Protein 2P2W (pdb70)

Secondary structure (DSSP, 8-state):
---TT-TT------SSEEEETTTTEEEETTEEHHHHHHH--HHHHHHHHHHSSPPPHHHHHHHHHHHHHT-PPPHHHHHHHTTS-S---HHHHHHHHHS---HHHHHHHHHHHHHHHHHHHHHHHHTTPPP----TTS-HHHHHHHHHHS---TTHHHHHHHHHHHS--SS-HHHHHHHHHHTTT--HHHHHHHHHHHHHSTTTTTHHHHHHHHHHHH-SGGGHHHHHHHHHHHT---TTB--SS-SS--HHHHHHHHHHHHH-TT-HHHHHHHHHHHHHHHTTGGG--B-HHHHHHHHHHHTT--GGGHHHHHHHHHHHHHHHHHHHHHTT-----------S--S-----GGGS--

Radius of gyration: 21.87 Å; Cα contacts (8 Å, |Δi|>4): 499; chains: 1; bounding box: 75×53×54 Å

Nearest PDB structures (foldseek):
  2p2w-assembly1_A-2  TM=1.003E+00  e=2.083E-51  Thermotoga maritima
  1aj8-assembly1_B  TM=9.718E-01  e=2.543E-30  Pyrococcus furiosus
  1ixe-assembly1_B  TM=9.612E-01  e=5.393E-30  Thermus thermophilus
  1ixe-assembly1_A  TM=9.528E-01  e=2.321E-29  Thermus thermophilus
  8bp7-assembly1_F  TM=9.157E-01  e=4.650E-25  Synechococcus elongatus PCC 7942 = FACHB-805

Structure (mmCIF, N/CA/C/O backbone):
data_2P2W
#
_entry.id   2P2W
#
_cell.length_a   87.337
_cell.length_b   139.093
_cell.length_c   76.749
_cell.angle_alpha   90.00
_cell.angle_beta   90.00
_cell.angle_gamma   90.00
#
_symmetry.space_group_name_H-M   'C 2 2 21'
#
loop_
_entity.id
_entity.type
_entity.pdbx_description
1 polymer 'Citrate synthase'
2 non-polymer 'CITRATE ANION'
3 water water
#
loop_
_atom_site.group_PDB
_atom_site.id
_atom_site.type_symbol
_atom_site.label_atom_id
_atom_site.label_alt_id
_atom_site.label_comp_id
_atom_site.label_asym_id
_atom_site.label_entity_id
_atom_site.label_seq_id
_atom_site.pdbx_PDB_ins_code
_atom_site.Cartn_x
_atom_site.Cartn_y
_atom_site.Cartn_z
_atom_site.occupancy
_atom_site.B_iso_or_equiv
_atom_site.auth_seq_id
_atom_site.auth_comp_id
_atom_site.auth_asym_id
_atom_site.auth_atom_id
_atom_site.pdbx_PDB_model_num
ATOM 1 N N . MET A 1 1 ? -7.773 72.584 15.189 1.00 42.47 1 MET A N 1
ATOM 2 C CA . MET A 1 1 ? -6.671 72.213 14.257 1.00 42.44 1 MET A CA 1
ATOM 3 C C . MET A 1 1 ? -6.357 70.724 14.354 1.00 39.99 1 MET A C 1
ATOM 4 O O . MET A 1 1 ? -6.296 70.161 15.446 1.00 39.94 1 MET A O 1
ATOM 9 N N . ILE A 1 2 ? -6.164 70.094 13.203 1.00 37.46 2 ILE A N 1
ATOM 10 C CA . ILE A 1 2 ? -5.859 68.675 13.153 1.00 34.19 2 ILE A CA 1
ATOM 11 C C . ILE A 1 2 ? -4.365 68.483 12.912 1.00 32.16 2 ILE A C 1
ATOM 12 O O . ILE A 1 2 ? -3.766 69.180 12.098 1.00 30.46 2 ILE A O 1
ATOM 17 N N . GLN A 1 3 ? -3.766 67.548 13.643 1.00 29.03 3 GLN A N 1
ATOM 18 C CA . GLN A 1 3 ? -2.341 67.263 13.518 1.00 27.31 3 GLN A CA 1
ATOM 19 C C . GLN A 1 3 ? -2.129 65.823 13.064 1.00 25.79 3 GLN A C 1
ATOM 20 O O . GLN A 1 3 ? -1.469 65.030 13.735 1.00 24.40 3 GLN A O 1
ATOM 26 N N . LYS A 1 4 ? -2.697 65.502 11.908 1.00 25.66 4 LYS A N 1
ATOM 27 C CA . LYS A 1 4 ? -2.613 64.165 11.336 1.00 24.81 4 LYS A CA 1
ATOM 28 C C . LYS A 1 4 ? -1.161 63.748 11.112 1.00 23.63 4 LYS A C 1
ATOM 29 O O . LYS A 1 4 ? -0.394 64.466 10.474 1.00 21.45 4 LYS A O 1
ATOM 35 N N . GLY A 1 5 ? -0.789 62.585 11.641 1.00 21.25 5 GLY A N 1
ATOM 36 C CA . GLY A 1 5 ? 0.577 62.113 11.486 1.00 19.99 5 GLY A CA 1
ATOM 37 C C . GLY A 1 5 ? 1.467 62.503 12.655 1.00 19.19 5 GLY A C 1
ATOM 38 O O . GLY A 1 5 ? 2.540 61.927 12.848 1.00 18.19 5 GLY A O 1
ATOM 39 N N . LEU A 1 6 ? 1.024 63.496 13.425 1.00 18.47 6 LEU A N 1
ATOM 40 C CA . LEU A 1 6 ? 1.752 63.984 14.596 1.00 19.92 6 LEU A CA 1
ATOM 41 C C . LEU A 1 6 ? 3.181 64.451 14.330 1.00 21.32 6 LEU A C 1
ATOM 42 O O . LEU A 1 6 ? 4.030 64.393 15.219 1.00 19.76 6 LEU A O 1
ATOM 47 N N . GLU A 1 7 ? 3.454 64.928 13.122 1.00 23.16 7 GLU A N 1
ATOM 48 C CA . GLU A 1 7 ? 4.807 65.377 12.812 1.00 25.01 7 GLU A CA 1
ATOM 49 C C . GLU A 1 7 ? 5.254 66.517 13.723 1.00 24.65 7 GLU A C 1
ATOM 50 O O . GLU A 1 7 ? 4.538 67.501 13.901 1.00 24.17 7 GLU A O 1
ATOM 56 N N . GLY A 1 8 ? 6.441 66.376 14.301 1.00 23.76 8 GLY A N 1
ATOM 57 C CA . GLY A 1 8 ? 6.969 67.410 15.171 1.00 25.36 8 GLY A CA 1
ATOM 58 C C . GLY A 1 8 ? 6.382 67.457 16.569 1.00 24.39 8 GLY A C 1
ATOM 59 O O . GLY A 1 8 ? 6.818 68.254 17.397 1.00 24.41 8 GLY A O 1
ATOM 60 N N . VAL A 1 9 ? 5.393 66.616 16.843 1.00 24.41 9 VAL A N 1
ATOM 61 C CA . VAL A 1 9 ? 4.785 66.601 18.167 1.00 24.02 9 VAL A CA 1
ATOM 62 C C . VAL A 1 9 ? 5.648 65.801 19.140 1.00 24.99 9 VAL A C 1
ATOM 63 O O . VAL A 1 9 ? 5.938 64.625 18.911 1.00 24.28 9 VAL A O 1
ATOM 67 N N . LYS A 1 10 ? 6.066 66.455 20.219 1.00 24.26 10 LYS A N 1
ATOM 68 C CA . LYS A 1 10 ? 6.888 65.816 21.235 1.00 25.01 10 LYS A CA 1
ATOM 69 C C . LYS A 1 10 ? 5.947 65.173 22.248 1.00 24.72 10 LYS A C 1
ATOM 70 O O . LYS A 1 10 ? 5.246 65.868 22.986 1.00 25.07 10 LYS A O 1
ATOM 76 N N . ILE A 1 11 ? 5.935 63.845 22.284 1.00 22.71 11 ILE A N 1
ATOM 77 C CA . ILE A 1 11 ? 5.051 63.130 23.194 1.00 22.39 11 ILE A CA 1
ATOM 78 C C . ILE A 1 11 ? 5.693 62.751 24.525 1.00 22.87 11 ILE A C 1
ATOM 79 O O . ILE A 1 11 ? 5.028 62.202 25.405 1.00 21.91 11 ILE A O 1
ATOM 84 N N . CYS A 1 12 ? 6.980 63.049 24.680 1.00 23.10 12 CYS A N 1
ATOM 85 C CA . CYS A 1 12 ? 7.674 62.731 25.924 1.00 23.67 12 CYS A CA 1
ATOM 86 C C . CYS A 1 12 ? 9.093 63.278 25.936 1.00 24.46 12 CYS A C 1
ATOM 87 O O . CYS A 1 12 ? 9.575 63.806 24.933 1.00 22.74 12 CYS A O 1
ATOM 90 N N . GLU A 1 13 ? 9.742 63.158 27.091 1.00 25.32 13 GLU A N 1
ATOM 91 C CA . GLU A 1 13 ? 11.133 63.562 27.247 1.00 27.17 13 GLU A CA 1
ATOM 92 C C . GLU A 1 13 ? 11.878 62.237 27.284 1.00 26.06 13 GLU A C 1
ATOM 93 O O . GLU A 1 13 ? 11.398 61.275 27.886 1.00 26.21 13 GLU A O 1
ATOM 99 N N . SER A 1 14 ? 13.043 62.180 26.653 1.00 24.23 14 SER A N 1
ATOM 100 C CA . SER A 1 14 ? 13.821 60.953 26.653 1.00 23.26 14 SER A CA 1
ATOM 101 C C . SER A 1 14 ? 15.321 61.243 26.658 1.00 22.65 14 SER A C 1
ATOM 102 O O . SER A 1 14 ? 15.804 62.197 26.057 1.00 23.96 14 SER A O 1
ATOM 105 N N . SER A 1 15 ? 16.054 60.400 27.412 1.00 22.73 15 SER A N 1
ATOM 106 C CA . SER A 1 15 ? 17.502 60.507 27.412 1.00 23.60 15 SER A CA 1
ATOM 107 C C . SER A 1 15 ? 18.157 59.319 26.691 1.00 22.93 15 SER A C 1
ATOM 108 O O . SER A 1 15 ? 19.366 59.117 26.740 1.00 23.56 15 SER A O 1
ATOM 111 N N . ILE A 1 16 ? 17.315 58.494 26.028 1.00 22.19 16 ILE A N 1
ATOM 112 C CA . ILE A 1 16 ? 17.819 57.276 25.384 1.00 21.89 16 ILE A CA 1
ATOM 113 C C . ILE A 1 16 ? 18.536 57.559 24.060 1.00 22.00 16 ILE A C 1
ATOM 114 O O . ILE A 1 16 ? 19.625 57.068 23.793 1.00 22.63 16 ILE A O 1
ATOM 119 N N . CYS A 1 17 ? 17.921 58.359 23.201 1.00 22.17 17 CYS A N 1
ATOM 120 C CA . CYS A 1 17 ? 18.486 58.594 21.882 1.00 21.77 17 CYS A CA 1
ATOM 121 C C . CYS A 1 17 ? 18.214 59.969 21.302 1.00 22.55 17 CYS A C 1
ATOM 122 O O . CYS A 1 17 ? 17.108 60.494 21.407 1.00 21.06 17 CYS A O 1
ATOM 125 N N . TYR A 1 18 ? 19.242 60.548 20.692 1.00 22.08 18 TYR A N 1
ATOM 126 C CA . TYR A 1 18 ? 19.103 61.846 20.055 1.00 23.64 18 TYR A CA 1
ATOM 127 C C . TYR A 1 18 ? 19.167 61.634 18.552 1.00 23.15 18 TYR A C 1
ATOM 128 O O . TYR A 1 18 ? 20.156 61.120 18.025 1.00 23.34 18 TYR A O 1
ATOM 137 N N . LEU A 1 19 ? 18.092 62.018 17.874 1.00 21.41 19 LEU A N 1
ATOM 138 C CA . LEU A 1 19 ? 17.991 61.887 16.431 1.00 22.29 19 LEU A CA 1
ATOM 139 C C . LEU A 1 19 ? 18.111 63.273 15.804 1.00 21.89 19 LEU A C 1
ATOM 140 O O . LEU A 1 19 ? 17.214 64.100 15.947 1.00 21.59 19 LEU A O 1
ATOM 145 N N . ASP A 1 20 ? 19.226 63.522 15.123 1.00 20.53 20 ASP A N 1
ATOM 146 C CA . ASP A 1 20 ? 19.457 64.809 14.477 1.00 21.90 20 ASP A CA 1
ATOM 147 C C . ASP A 1 20 ? 19.088 64.675 13.003 1.00 21.06 20 ASP A C 1
ATOM 148 O O . ASP A 1 20 ? 19.930 64.336 12.176 1.00 21.89 20 ASP A O 1
ATOM 153 N N . GLY A 1 21 ? 17.825 64.935 12.684 1.00 20.52 21 GLY A N 1
ATOM 154 C CA . GLY A 1 21 ? 17.365 64.819 11.309 1.00 21.17 21 GLY A CA 1
ATOM 155 C C . GLY A 1 21 ? 17.954 65.838 10.351 1.00 22.74 21 GLY A C 1
ATOM 156 O O . GLY A 1 21 ? 18.094 65.570 9.160 1.00 22.13 21 GLY A O 1
ATOM 157 N N . ILE A 1 22 ? 18.306 67.010 10.865 1.00 24.82 22 ILE A N 1
ATOM 158 C CA . ILE A 1 22 ? 18.872 68.060 10.022 1.00 26.65 22 ILE A CA 1
ATOM 159 C C . ILE A 1 22 ? 20.276 67.720 9.518 1.00 25.78 22 ILE A C 1
ATOM 160 O O . ILE A 1 22 ? 20.572 67.899 8.340 1.00 25.16 22 ILE A O 1
ATOM 165 N N . ASN A 1 23 ? 21.131 67.218 10.406 1.00 25.76 23 ASN A N 1
ATOM 166 C CA . ASN A 1 23 ? 22.501 66.872 10.036 1.00 25.81 23 ASN A CA 1
ATOM 167 C C . ASN A 1 23 ? 22.730 65.383 9.770 1.00 24.87 23 ASN A C 1
ATOM 168 O O . ASN A 1 23 ? 23.856 64.958 9.521 1.00 25.86 23 ASN A O 1
ATOM 173 N N . GLY A 1 24 ? 21.663 64.596 9.822 1.00 24.13 24 GLY A N 1
ATOM 174 C CA . GLY A 1 24 ? 21.786 63.171 9.567 1.00 22.14 24 GLY A CA 1
ATOM 175 C C . GLY A 1 24 ? 22.681 62.437 10.546 1.00 21.87 24 GLY A C 1
ATOM 176 O O . GLY A 1 24 ? 23.555 61.669 10.144 1.00 21.63 24 GLY A O 1
ATOM 177 N N . ARG A 1 25 ? 22.466 62.669 11.835 1.00 21.07 25 ARG A N 1
ATOM 178 C CA . ARG A 1 25 ? 23.256 62.009 12.865 1.00 21.59 25 ARG A CA 1
ATOM 179 C C . ARG A 1 25 ? 22.338 61.297 13.851 1.00 20.99 25 ARG A C 1
ATOM 180 O O . ARG A 1 25 ? 21.223 61.747 14.114 1.00 21.57 25 ARG A O 1
ATOM 188 N N . LEU A 1 26 ? 22.809 60.175 14.381 1.00 20.64 26 LEU A N 1
ATOM 189 C CA . LE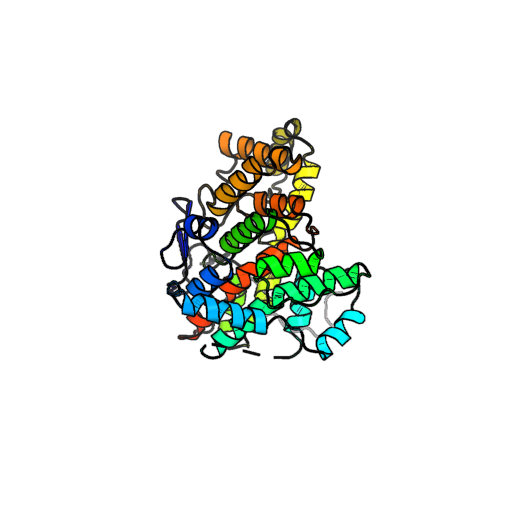U A 1 26 ? 22.044 59.389 15.347 1.00 18.46 26 LEU A CA 1
ATOM 190 C C . LEU A 1 26 ? 22.968 59.039 16.501 1.00 18.28 26 LEU A C 1
ATOM 191 O O . LEU A 1 26 ? 24.106 58.622 16.286 1.00 18.91 26 LEU A O 1
ATOM 196 N N . TYR A 1 27 ? 22.473 59.204 17.724 1.00 18.52 27 TYR A N 1
ATOM 197 C CA . TYR A 1 27 ? 23.270 58.922 18.912 1.00 19.81 27 TYR A CA 1
ATOM 198 C C . TYR A 1 27 ? 22.495 58.079 19.920 1.00 20.39 27 TYR A C 1
ATOM 199 O O . TYR A 1 27 ? 21.295 58.266 20.094 1.00 20.48 27 TYR A O 1
ATOM 208 N N . TYR A 1 28 ? 23.188 57.150 20.571 1.00 18.97 28 TYR A N 1
ATOM 209 C CA . TYR A 1 28 ? 22.586 56.327 21.616 1.00 19.95 28 TYR A CA 1
ATOM 210 C C . TYR A 1 28 ? 23.177 56.892 22.905 1.00 20.16 28 TYR A C 1
ATOM 211 O O . TYR A 1 28 ? 24.385 56.787 23.135 1.00 20.25 28 TYR A O 1
ATOM 220 N N . ARG A 1 29 ? 22.331 57.496 23.732 1.00 21.30 29 ARG A N 1
ATOM 221 C CA . ARG A 1 29 ? 22.781 58.097 24.983 1.00 22.18 29 ARG A CA 1
ATOM 222 C C . ARG A 1 29 ? 24.084 58.889 24.818 1.00 23.10 29 ARG A C 1
ATOM 223 O O . ARG A 1 29 ? 25.010 58.767 25.626 1.00 24.37 29 ARG A O 1
ATOM 231 N N . GLY A 1 30 ? 24.154 59.690 23.756 1.00 22.64 30 GLY A N 1
ATOM 232 C CA . GLY A 1 30 ? 25.326 60.524 23.523 1.00 23.00 30 GLY A CA 1
ATOM 233 C C . GLY A 1 30 ? 26.431 60.005 22.613 1.00 24.10 30 GLY A C 1
ATOM 234 O O . GLY A 1 30 ? 27.272 60.785 22.151 1.00 25.41 30 GLY A O 1
ATOM 235 N N . ILE A 1 31 ? 26.446 58.705 22.350 1.00 21.74 31 ILE A N 1
ATOM 236 C CA . ILE A 1 31 ? 27.477 58.123 21.498 1.00 21.90 31 ILE A CA 1
ATOM 237 C C . ILE A 1 31 ? 26.967 57.906 20.075 1.00 22.39 31 ILE A C 1
ATOM 238 O O . ILE A 1 31 ? 25.875 57.366 19.870 1.00 22.68 31 ILE A O 1
ATOM 243 N N . PRO A 1 32 ? 27.755 58.324 19.069 1.00 22.36 32 PRO A N 1
ATOM 244 C CA . PRO A 1 32 ? 27.363 58.162 17.665 1.00 22.66 32 PRO A CA 1
ATOM 245 C C . PRO A 1 32 ? 27.099 56.686 17.371 1.00 22.04 32 PRO A C 1
ATOM 246 O O . PRO A 1 32 ? 27.892 55.824 17.747 1.00 21.68 32 PRO A O 1
ATOM 250 N N . VAL A 1 33 ? 25.989 56.398 16.698 1.00 21.18 33 VAL A N 1
ATOM 251 C CA . VAL A 1 33 ? 25.632 55.018 16.385 1.00 21.54 33 VAL A CA 1
ATOM 252 C C . VAL A 1 33 ? 26.695 54.267 15.573 1.00 22.83 33 VAL A C 1
ATOM 253 O O . VAL A 1 33 ? 26.892 53.066 15.776 1.00 20.76 33 VAL A O 1
ATOM 257 N N . GLU A 1 34 ? 27.381 54.956 14.661 1.00 23.03 34 GLU A N 1
ATOM 258 C CA . GLU A 1 34 ? 28.405 54.283 13.860 1.00 25.16 34 GLU A CA 1
ATOM 259 C C . GLU A 1 34 ? 29.608 53.869 14.700 1.00 24.89 34 GLU A C 1
ATOM 260 O O . GLU A 1 34 ? 30.289 52.901 14.377 1.00 24.42 34 GLU A O 1
ATOM 266 N N . GLU A 1 35 ? 29.878 54.599 15.775 1.00 25.09 35 GLU A N 1
ATOM 267 C CA . GLU A 1 35 ? 30.991 54.231 16.638 1.00 25.93 35 GLU A CA 1
ATOM 268 C C . GLU A 1 35 ? 30.675 52.886 17.287 1.00 24.52 35 GLU A C 1
ATOM 269 O O . GLU A 1 35 ? 31.517 51.986 17.336 1.00 23.55 35 GLU A O 1
ATOM 275 N N . LEU A 1 36 ? 29.451 52.755 17.785 1.00 21.55 36 LEU A N 1
ATOM 276 C CA . LEU A 1 36 ? 29.032 51.513 18.423 1.00 20.78 36 LEU A CA 1
ATOM 277 C C . LEU A 1 36 ? 28.954 50.377 17.404 1.00 19.67 36 LEU A C 1
ATOM 278 O O . LEU A 1 36 ? 29.434 49.272 17.657 1.00 20.23 36 LEU A O 1
ATOM 283 N N . ALA A 1 37 ? 28.367 50.650 16.243 1.00 19.21 37 ALA A N 1
ATOM 284 C CA . ALA A 1 37 ? 28.235 49.626 15.209 1.00 20.38 37 ALA A CA 1
ATOM 285 C C . ALA A 1 37 ? 29.596 49.059 14.801 1.00 21.93 37 ALA A C 1
ATOM 286 O O . ALA A 1 37 ? 29.719 47.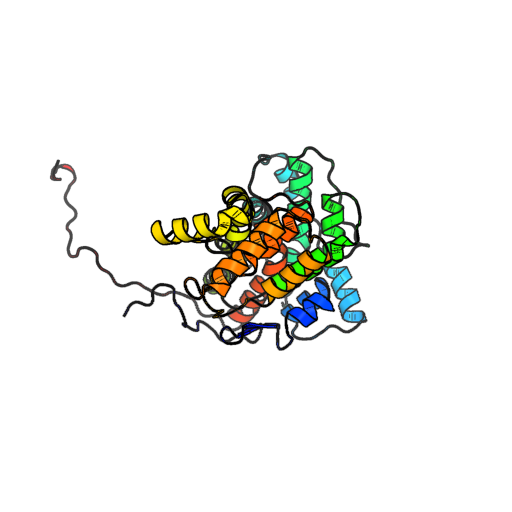882 14.459 1.00 20.86 37 ALA A O 1
ATOM 288 N N . GLU A 1 38 ? 30.614 49.909 14.846 1.00 23.31 38 GLU A N 1
ATOM 289 C CA . GLU A 1 38 ? 31.965 49.515 14.471 1.00 25.33 38 GLU A CA 1
ATOM 290 C C . GLU A 1 38 ? 32.764 48.869 15.602 1.00 24.53 38 GLU A C 1
ATOM 291 O O . GLU A 1 38 ? 33.420 47.845 15.403 1.00 25.13 38 GLU A O 1
ATOM 297 N N . LYS A 1 39 ? 32.693 49.461 16.788 1.00 23.12 39 LYS A N 1
ATOM 298 C CA . LYS A 1 39 ? 33.470 48.989 17.930 1.00 23.10 39 LYS A CA 1
ATOM 299 C C . LYS A 1 39 ? 32.779 48.153 19.004 1.00 22.61 39 LYS A C 1
ATOM 300 O O . LYS A 1 39 ? 33.454 47.528 19.825 1.00 21.64 39 LYS A O 1
ATOM 306 N N . SER A 1 40 ? 31.451 48.129 19.011 1.00 20.65 40 SER A N 1
ATOM 307 C CA . SER A 1 40 ? 30.738 47.393 20.051 1.00 20.38 40 SER A CA 1
ATOM 308 C C . SER A 1 40 ? 30.219 46.034 19.606 1.00 19.46 40 SER A C 1
ATOM 309 O O . SER A 1 40 ? 30.605 45.516 18.559 1.00 19.28 40 SER A O 1
ATOM 312 N N . THR A 1 41 ? 29.350 45.462 20.433 1.00 19.77 41 THR A N 1
ATOM 313 C CA . THR A 1 41 ? 28.734 44.165 20.178 1.00 19.67 41 THR A CA 1
ATOM 314 C C . THR A 1 41 ? 27.270 44.301 20.581 1.00 20.37 41 THR A C 1
ATOM 315 O O . THR A 1 41 ? 26.889 45.283 21.219 1.00 19.21 41 THR A O 1
ATOM 319 N N . PHE A 1 42 ? 26.455 43.316 20.220 1.00 20.68 42 PHE A N 1
ATOM 320 C CA . PHE A 1 42 ? 25.038 43.359 20.559 1.00 20.06 42 PHE A CA 1
ATOM 321 C C . PHE A 1 42 ? 24.848 43.525 22.065 1.00 20.46 42 PHE A C 1
ATOM 322 O O . PHE A 1 42 ? 24.162 44.443 22.511 1.00 20.06 42 PHE A O 1
ATOM 330 N N . GLU A 1 43 ? 25.456 42.634 22.844 1.00 19.93 43 GLU A N 1
ATOM 331 C CA . GLU A 1 43 ? 25.320 42.685 24.292 1.00 19.56 43 GLU A CA 1
ATOM 332 C C . GLU A 1 43 ? 25.840 43.969 24.927 1.00 19.45 43 GLU A C 1
ATOM 333 O O . GLU A 1 43 ? 25.212 44.500 25.842 1.00 20.74 43 GLU A O 1
ATOM 339 N N . GLU A 1 44 ? 26.977 44.473 24.455 1.00 18.26 44 GLU A N 1
ATOM 340 C CA . GLU A 1 44 ? 27.528 45.700 25.029 1.00 19.37 44 GLU A CA 1
ATOM 341 C C . GLU A 1 44 ? 26.659 46.925 24.757 1.00 19.89 44 GLU A C 1
ATOM 342 O O . GLU A 1 44 ? 26.441 47.750 25.646 1.00 20.10 44 GLU A O 1
ATOM 348 N N . THR A 1 45 ? 26.162 47.058 23.530 1.00 19.16 45 THR A N 1
ATOM 349 C CA . THR A 1 45 ? 25.323 48.206 23.214 1.00 18.71 45 THR A CA 1
ATOM 350 C C . THR A 1 45 ? 23.953 48.083 23.882 1.00 18.33 45 THR A C 1
ATOM 351 O O . THR A 1 45 ? 23.379 49.078 24.316 1.00 18.94 45 THR A O 1
ATOM 355 N N . ALA A 1 46 ? 23.440 46.860 23.982 1.00 17.50 46 ALA A N 1
ATOM 356 C CA . ALA A 1 46 ? 22.146 46.642 24.625 1.00 18.96 46 ALA A CA 1
ATOM 357 C C . ALA A 1 46 ? 22.281 47.008 26.101 1.00 19.60 46 ALA A C 1
ATOM 358 O O . ALA A 1 46 ? 21.391 47.623 26.692 1.00 18.35 46 ALA A O 1
ATOM 360 N N . TYR A 1 47 ? 23.408 46.626 26.690 1.00 20.28 47 TYR A N 1
ATOM 361 C CA . TYR A 1 47 ? 23.669 46.932 28.092 1.00 20.76 47 TYR A CA 1
ATOM 362 C C . TYR A 1 47 ? 23.650 48.450 28.250 1.00 21.19 47 TYR A C 1
ATOM 363 O O . TYR A 1 47 ? 23.024 48.992 29.163 1.00 22.14 47 TYR A O 1
ATOM 372 N N . PHE A 1 48 ? 24.345 49.126 27.342 1.00 21.57 48 PHE A N 1
ATOM 373 C CA . PHE A 1 48 ? 24.438 50.581 27.358 1.00 21.35 48 PHE A CA 1
ATOM 374 C C . PHE A 1 48 ? 23.066 51.244 27.243 1.00 21.66 48 PHE A C 1
ATOM 375 O O . PHE A 1 48 ? 22.774 52.212 27.944 1.00 21.20 48 PHE A O 1
ATOM 383 N N . LEU A 1 49 ? 22.221 50.718 26.363 1.00 21.93 49 LEU A N 1
ATOM 384 C CA . LEU A 1 49 ? 20.885 51.280 26.184 1.00 21.30 49 LEU A CA 1
ATOM 385 C C . LEU A 1 49 ? 19.997 51.082 27.417 1.00 21.42 49 LEU A C 1
ATOM 386 O O . LEU A 1 49 ? 19.278 51.994 27.818 1.00 23.17 49 LEU A O 1
ATOM 391 N N . TRP A 1 50 ? 20.058 49.897 28.022 1.00 21.30 50 TRP A N 1
ATOM 392 C CA . TRP A 1 50 ? 19.243 49.596 29.198 1.00 22.30 50 TRP A CA 1
ATOM 393 C C . TRP A 1 50 ? 19.756 50.169 30.518 1.00 23.13 50 TRP A C 1
ATOM 394 O O . TRP A 1 50 ? 18.966 50.616 31.347 1.00 23.65 50 TRP A O 1
ATOM 405 N N . TYR A 1 51 ? 21.070 50.152 30.716 1.00 22.78 51 TYR A N 1
ATOM 406 C CA . TYR A 1 51 ? 21.649 50.632 31.971 1.00 24.22 51 TYR A CA 1
ATOM 407 C C . TYR A 1 51 ? 22.175 52.058 31.991 1.00 25.03 51 TYR A C 1
ATOM 408 O O . TYR A 1 51 ? 22.404 52.614 33.064 1.00 24.99 51 TYR A O 1
ATOM 417 N N . GLY A 1 52 ? 22.373 52.650 30.819 1.00 24.75 52 GLY A N 1
ATOM 418 C CA . GLY A 1 52 ? 22.846 54.025 30.763 1.00 25.35 52 GLY A CA 1
ATOM 419 C C . GLY A 1 52 ? 24.343 54.256 30.872 1.00 25.82 52 GLY A C 1
ATOM 420 O O . GLY A 1 52 ? 24.791 55.399 30.950 1.00 25.77 52 GLY A O 1
ATOM 421 N N . LYS A 1 53 ? 25.129 53.188 30.878 1.00 26.13 53 LYS A N 1
ATOM 422 C CA . LYS A 1 53 ? 26.577 53.337 30.959 1.00 26.80 53 LYS A CA 1
ATOM 423 C C . LYS A 1 53 ? 27.258 52.152 30.285 1.00 26.28 53 LYS A C 1
ATOM 424 O O . LYS A 1 53 ? 26.688 51.064 30.214 1.00 25.24 53 LYS A O 1
ATOM 430 N N . LEU A 1 54 ? 28.468 52.365 29.777 1.00 25.72 54 LEU A N 1
ATOM 431 C CA . LEU A 1 54 ? 29.208 51.282 29.144 1.00 25.74 54 LEU A CA 1
ATOM 432 C C . LEU A 1 54 ? 29.643 50.354 30.273 1.00 25.42 54 LEU A C 1
ATOM 433 O O . LEU A 1 54 ? 30.112 50.810 31.317 1.00 25.79 54 LEU A O 1
ATOM 438 N N . PRO A 1 55 ? 29.478 49.038 30.087 1.00 24.00 55 PRO A N 1
ATOM 439 C CA . PRO A 1 55 ? 29.856 48.059 31.110 1.00 24.26 55 PRO A CA 1
ATOM 440 C C . PRO A 1 55 ? 31.358 47.833 31.240 1.00 25.16 55 PRO A C 1
ATOM 441 O O . PRO A 1 55 ? 32.099 47.942 30.261 1.00 23.27 55 PRO A O 1
ATOM 445 N N . THR A 1 56 ? 31.798 47.521 32.457 1.00 25.51 56 THR A N 1
ATOM 446 C CA . THR A 1 56 ? 33.204 47.226 32.695 1.00 26.74 56 THR A CA 1
ATOM 447 C C . THR A 1 56 ? 33.407 45.805 32.180 1.00 27.90 56 THR A C 1
ATOM 448 O O . THR A 1 56 ? 32.442 45.130 31.813 1.00 27.48 56 THR A O 1
ATOM 452 N N . LYS A 1 57 ? 34.653 45.349 32.158 1.00 29.00 57 LYS A N 1
ATOM 453 C CA . LYS A 1 57 ? 34.960 44.008 31.676 1.00 29.95 57 LYS A CA 1
ATOM 454 C C . LYS A 1 57 ? 34.135 42.933 32.385 1.00 29.35 57 LYS A C 1
ATOM 455 O O . LYS A 1 57 ? 33.547 42.065 31.737 1.00 28.68 57 LYS A O 1
ATOM 461 N N . SER A 1 58 ? 34.090 42.988 33.713 1.00 28.38 58 SER A N 1
ATOM 462 C CA . SER A 1 58 ? 33.335 41.999 34.477 1.00 27.89 58 SER A CA 1
ATOM 463 C C . SER A 1 58 ? 31.825 42.145 34.281 1.00 26.47 58 SER A C 1
ATOM 464 O O . SER A 1 58 ? 31.106 41.149 34.209 1.00 25.53 58 SER A O 1
ATOM 467 N N . GLU A 1 59 ? 31.342 43.378 34.197 1.00 24.83 59 GLU A N 1
ATOM 468 C CA . GLU A 1 59 ? 29.914 43.593 33.995 1.00 26.18 59 GLU A CA 1
ATOM 469 C C . GLU A 1 59 ? 29.473 43.011 32.652 1.00 25.32 59 GLU A C 1
ATOM 470 O O . GLU A 1 59 ? 28.453 42.326 32.573 1.00 24.57 59 GLU A O 1
ATOM 476 N N . LEU A 1 60 ? 30.244 43.272 31.600 1.00 24.47 60 LEU A N 1
ATOM 477 C CA . LEU A 1 60 ? 29.904 42.751 30.280 1.00 24.47 60 LEU A CA 1
ATOM 478 C C . LEU A 1 60 ? 29.943 41.227 30.275 1.00 25.35 60 LEU A C 1
ATOM 479 O O . LEU A 1 60 ? 29.071 40.576 29.701 1.00 23.96 60 LEU A O 1
ATOM 484 N N . GLU A 1 61 ? 30.962 40.666 30.917 1.00 26.33 61 GLU A N 1
ATOM 485 C CA . GLU A 1 61 ? 31.115 39.219 30.990 1.00 27.25 61 GLU A CA 1
ATOM 486 C C . GLU A 1 61 ? 29.893 38.594 31.655 1.00 26.01 61 GLU A C 1
ATOM 487 O O . GLU A 1 61 ? 29.325 37.624 31.152 1.00 23.42 61 GLU A O 1
ATOM 493 N N . GLU A 1 62 ? 29.495 39.154 32.793 1.00 24.91 62 GLU A N 1
ATOM 494 C CA . GLU A 1 62 ? 28.339 38.653 33.526 1.00 25.52 62 GLU A CA 1
ATOM 495 C C . GLU A 1 62 ? 27.041 38.878 32.753 1.00 23.77 62 GLU A C 1
ATOM 496 O O . GLU A 1 62 ? 26.143 38.035 32.769 1.00 20.65 62 GLU A O 1
ATOM 502 N N . PHE A 1 63 ? 26.944 40.014 32.071 1.00 22.99 63 PHE A N 1
ATOM 503 C CA . PHE A 1 63 ? 25.745 40.314 31.300 1.00 21.64 63 PHE A CA 1
ATOM 504 C C . PHE A 1 63 ? 25.626 39.359 30.112 1.00 21.00 63 PHE A C 1
ATOM 505 O O . PHE A 1 63 ? 24.525 38.947 29.749 1.00 20.73 63 PHE A O 1
ATOM 513 N N . LYS A 1 64 ? 26.757 39.008 29.503 1.00 20.34 64 LYS A N 1
ATOM 514 C CA . LYS A 1 64 ? 26.731 38.093 28.365 1.00 22.17 64 LYS A CA 1
ATOM 515 C C . LYS A 1 64 ? 26.287 36.709 28.815 1.00 21.34 64 LYS A C 1
ATOM 516 O O . LYS A 1 64 ? 25.554 36.026 28.103 1.00 20.38 64 LYS A O 1
ATOM 522 N N . ARG A 1 65 ? 26.725 36.295 30.000 1.00 20.71 65 ARG A N 1
ATOM 523 C CA . ARG A 1 65 ? 26.326 34.991 30.520 1.00 19.82 65 ARG A CA 1
ATOM 524 C C . ARG A 1 65 ? 24.839 34.993 30.873 1.00 20.16 65 ARG A C 1
ATOM 525 O O . ARG A 1 65 ? 24.163 33.972 30.744 1.00 19.86 65 ARG A O 1
ATOM 533 N N . LYS A 1 66 ? 24.336 36.144 31.314 1.00 20.32 66 LYS A N 1
ATOM 534 C CA . LYS A 1 66 ? 22.927 36.281 31.675 1.00 20.14 66 LYS A CA 1
ATOM 535 C C . LYS A 1 66 ? 22.047 36.114 30.439 1.00 20.33 66 LYS A C 1
ATOM 536 O O . LYS A 1 66 ? 21.111 35.307 30.430 1.00 19.96 66 LYS A O 1
ATOM 542 N N . MET A 1 67 ? 22.336 36.888 29.396 1.00 18.85 67 MET A N 1
ATOM 543 C CA . MET A 1 67 ? 21.550 36.784 28.175 1.00 19.47 67 MET A CA 1
ATOM 544 C C . MET A 1 67 ? 21.641 35.370 27.610 1.00 19.37 67 MET A C 1
ATOM 545 O O . MET A 1 67 ? 20.643 34.813 27.160 1.00 18.79 67 MET A O 1
ATOM 550 N N . ALA A 1 68 ? 22.833 34.783 27.658 1.00 19.15 68 ALA A N 1
ATOM 551 C CA . ALA A 1 68 ? 23.032 33.431 27.139 1.00 20.35 68 ALA A CA 1
ATOM 552 C C . ALA A 1 68 ? 22.233 32.390 27.928 1.00 21.15 68 ALA A C 1
ATOM 553 O O . ALA A 1 68 ? 21.860 31.342 27.398 1.00 22.22 68 ALA A O 1
ATOM 555 N N . ASP A 1 69 ? 21.968 32.686 29.194 1.00 19.46 69 ASP A N 1
ATOM 556 C CA . ASP A 1 69 ? 21.225 31.777 30.055 1.00 20.30 69 ASP A CA 1
ATOM 557 C C . ASP A 1 69 ? 19.703 31.940 29.860 1.00 21.20 69 ASP A C 1
ATOM 558 O O . ASP A 1 69 ? 18.918 31.142 30.369 1.00 22.70 69 ASP A O 1
ATOM 563 N N . TYR A 1 70 ? 19.301 32.964 29.108 1.00 20.88 70 TYR A N 1
ATOM 564 C CA . TYR A 1 70 ? 17.883 33.243 28.850 1.00 23.06 70 TYR A CA 1
ATOM 565 C C . TYR A 1 70 ? 17.399 32.891 27.438 1.00 22.71 70 TYR A C 1
ATOM 566 O O . TYR A 1 70 ? 16.304 33.300 27.037 1.00 21.08 70 TYR A O 1
ATOM 575 N N . ARG A 1 71 ? 18.191 32.127 26.694 1.00 22.10 71 ARG A N 1
ATOM 576 C CA . ARG A 1 71 ? 17.838 31.774 25.317 1.00 20.68 71 ARG A CA 1
ATOM 577 C C . ARG A 1 71 ? 16.851 30.631 25.101 1.00 20.43 71 ARG A C 1
ATOM 578 O O . ARG A 1 71 ? 16.425 30.389 23.969 1.00 19.29 71 ARG A O 1
ATOM 586 N N . GLU A 1 72 ? 16.475 29.932 26.165 1.00 19.99 72 GLU A N 1
ATOM 587 C CA . GLU A 1 72 ? 15.574 28.792 26.019 1.00 21.33 72 GLU A CA 1
ATOM 588 C C . GLU A 1 72 ? 14.085 29.115 25.950 1.00 21.93 72 GLU A C 1
ATOM 589 O O . GLU A 1 72 ? 13.606 30.057 26.581 1.00 19.80 72 GLU A O 1
ATOM 595 N N . LEU A 1 73 ? 13.365 28.310 25.172 1.00 21.44 73 LEU A N 1
ATOM 596 C CA . LEU A 1 73 ? 11.918 28.436 25.056 1.00 23.39 73 LEU A CA 1
ATOM 597 C C . LEU A 1 73 ? 11.349 27.374 25.991 1.00 24.29 73 LEU A C 1
ATOM 598 O O . LEU A 1 73 ? 11.899 26.273 26.087 1.00 22.77 73 LEU A O 1
ATOM 603 N N . PRO A 1 74 ? 10.262 27.694 26.711 1.00 24.26 74 PRO A N 1
ATOM 604 C CA . PRO A 1 74 ? 9.656 26.722 27.626 1.00 26.08 74 PRO A CA 1
ATOM 605 C C . PRO A 1 74 ? 9.266 25.459 26.861 1.00 27.41 74 PRO A C 1
ATOM 606 O O . PRO A 1 74 ? 8.984 25.516 25.664 1.00 26.32 74 PRO A O 1
ATOM 610 N N . ALA A 1 75 ? 9.254 24.323 27.550 1.00 28.33 75 ALA A N 1
ATOM 611 C CA . ALA A 1 75 ? 8.907 23.055 26.917 1.00 30.81 75 ALA A CA 1
ATOM 612 C C . ALA A 1 75 ? 7.544 23.099 26.230 1.00 32.45 75 ALA A C 1
ATOM 613 O O . ALA A 1 75 ? 7.355 22.494 25.175 1.00 32.95 75 ALA A O 1
ATOM 615 N N . GLU A 1 76 ? 6.598 23.814 26.829 1.00 33.41 76 GLU A N 1
ATOM 616 C CA . GLU A 1 76 ? 5.254 23.914 26.268 1.00 35.80 76 GLU A CA 1
ATOM 617 C C . GLU A 1 76 ? 5.250 24.667 24.940 1.00 34.37 76 GLU A C 1
ATOM 618 O O . GLU A 1 76 ? 4.477 24.344 24.037 1.00 33.11 76 GLU A O 1
ATOM 624 N N . ALA A 1 77 ? 6.114 25.670 24.826 1.00 32.59 77 ALA A N 1
ATOM 625 C CA . ALA A 1 77 ? 6.205 26.453 23.600 1.00 31.52 77 ALA A CA 1
ATOM 626 C C . ALA A 1 77 ? 6.656 25.543 22.470 1.00 31.24 77 ALA A C 1
ATOM 627 O O . ALA A 1 77 ? 6.173 25.642 21.343 1.00 28.43 77 ALA A O 1
ATOM 629 N N . LEU A 1 78 ? 7.583 24.646 22.782 1.00 31.40 78 LEU A N 1
ATOM 630 C CA . LEU A 1 78 ? 8.094 23.723 21.786 1.00 32.57 78 LEU A CA 1
ATOM 631 C C . LEU A 1 78 ? 6.960 22.832 21.290 1.00 31.95 78 LEU A C 1
ATOM 632 O O . LEU A 1 78 ? 6.894 22.491 20.111 1.00 32.83 78 LEU A O 1
ATOM 637 N N . GLY A 1 79 ? 6.059 22.466 22.196 1.00 31.54 79 GLY A N 1
ATOM 638 C CA . GLY A 1 79 ? 4.935 21.630 21.814 1.00 31.54 79 GLY A CA 1
ATOM 639 C C . GLY A 1 79 ? 4.053 22.330 20.796 1.00 31.46 79 GLY A C 1
ATOM 640 O O . GLY A 1 79 ? 3.590 21.719 19.832 1.00 33.52 79 GLY A O 1
ATOM 641 N N . ILE A 1 80 ? 3.822 23.621 21.014 1.00 28.10 80 ILE A N 1
ATOM 642 C CA . ILE A 1 80 ? 3.001 24.427 20.118 1.00 25.87 80 ILE A CA 1
ATOM 643 C C . ILE A 1 80 ? 3.668 24.587 18.752 1.00 25.24 80 ILE A C 1
ATOM 644 O O . ILE A 1 80 ? 3.001 24.541 17.722 1.00 24.56 80 ILE A O 1
ATOM 649 N N . LEU A 1 81 ? 4.985 24.773 18.753 1.00 23.70 81 LEU A N 1
ATOM 650 C CA . LEU A 1 81 ? 5.744 24.949 17.514 1.00 25.11 81 LEU A CA 1
ATOM 651 C C . LEU A 1 81 ? 5.455 23.877 16.469 1.00 26.27 81 LEU A C 1
ATOM 652 O O . LEU A 1 81 ? 5.197 24.183 15.302 1.00 24.80 81 LEU A O 1
ATOM 657 N N . TYR A 1 82 ? 5.494 22.621 16.897 1.00 27.11 82 TYR A N 1
ATOM 658 C CA . TYR A 1 82 ? 5.319 21.497 15.974 1.00 29.54 82 TYR A CA 1
ATOM 659 C C . TYR A 1 82 ? 3.865 21.305 15.487 1.00 30.35 82 TYR A C 1
ATOM 660 O O . TYR A 1 82 ? 3.551 20.375 14.751 1.00 29.57 82 TYR A O 1
ATOM 669 N N . HIS A 1 83 ? 2.953 22.203 15.937 1.00 28.84 83 HIS A N 1
ATOM 670 C CA . HIS A 1 83 ? 1.567 22.123 15.468 1.00 30.18 83 HIS A CA 1
ATOM 671 C C . HIS A 1 83 ? 1.173 23.384 14.670 1.00 29.21 83 HIS A C 1
ATOM 672 O O . HIS A 1 83 ? 0.020 23.596 14.321 1.00 28.26 83 HIS A O 1
ATOM 679 N N . LEU A 1 84 ? 2.185 24.258 14.437 1.00 27.02 84 LEU A N 1
ATOM 680 C CA . LEU A 1 84 ? 1.935 25.498 13.681 1.00 25.98 84 LEU A CA 1
ATOM 681 C C . LEU A 1 84 ? 2.111 25.274 12.175 1.00 25.94 84 LEU A C 1
ATOM 682 O O . LEU A 1 84 ? 2.811 24.373 11.733 1.00 25.82 84 LEU A O 1
ATOM 687 N N . PRO A 1 85 ? 1.453 26.118 11.367 1.00 26.30 85 PRO A N 1
ATOM 688 C CA . PRO A 1 85 ? 1.594 25.986 9.916 1.00 25.75 85 PRO A CA 1
ATOM 689 C C . PRO A 1 85 ? 3.060 26.313 9.635 1.00 26.43 85 PRO A C 1
ATOM 690 O O . PRO A 1 85 ? 3.698 27.004 10.429 1.00 24.64 85 PRO A O 1
ATOM 694 N N . LYS A 1 86 ? 3.593 25.829 8.519 1.00 25.39 86 LYS A N 1
ATOM 695 C CA . LYS A 1 86 ? 4.989 26.079 8.182 1.00 26.32 86 LYS A CA 1
ATOM 696 C C . LYS A 1 86 ? 5.185 27.254 7.229 1.00 26.03 86 LYS A C 1
ATOM 697 O O . LYS A 1 86 ? 6.280 27.460 6.707 1.00 27.03 86 LYS A O 1
ATOM 703 N N . ASN A 1 87 ? 4.135 28.035 7.013 1.00 25.64 87 ASN A N 1
ATOM 704 C CA . ASN A 1 87 ? 4.240 29.163 6.095 1.00 26.71 87 ASN A CA 1
ATOM 705 C C . ASN A 1 87 ? 3.874 30.499 6.727 1.00 25.62 87 ASN A C 1
ATOM 706 O O . ASN A 1 87 ? 3.378 31.392 6.045 1.00 24.25 87 ASN A O 1
ATOM 711 N N . LEU A 1 88 ? 4.114 30.637 8.026 1.00 22.87 88 LEU A N 1
ATOM 712 C CA . LEU A 1 88 ? 3.801 31.882 8.719 1.00 22.96 88 LEU A CA 1
ATOM 713 C C . LEU A 1 88 ? 4.887 32.932 8.503 1.00 21.49 88 LEU A C 1
ATOM 714 O O . LEU A 1 88 ? 6.042 32.598 8.242 1.00 21.15 88 LEU A O 1
ATOM 719 N N . HIS A 1 89 ? 4.506 34.202 8.608 1.00 20.48 89 HIS A N 1
ATOM 720 C CA . HIS A 1 89 ? 5.461 35.298 8.479 1.00 20.67 89 HIS A CA 1
ATOM 721 C C . HIS A 1 89 ? 6.166 35.335 9.838 1.00 19.63 89 HIS A C 1
ATOM 722 O O . HIS A 1 89 ? 5.526 35.160 10.880 1.00 18.38 89 HIS A O 1
ATOM 729 N N . TYR A 1 90 ? 7.476 35.555 9.838 1.00 19.19 90 TYR A N 1
ATOM 730 C CA . TYR A 1 90 ? 8.230 35.568 11.092 1.00 18.72 90 TYR A CA 1
ATOM 731 C C . TYR A 1 90 ? 7.776 36.572 12.152 1.00 19.89 90 TYR A C 1
ATOM 732 O O . TYR A 1 90 ? 7.871 36.287 13.347 1.00 20.19 90 TYR A O 1
ATOM 741 N N . ILE A 1 91 ? 7.281 37.735 11.739 1.00 19.59 91 ILE A N 1
ATOM 742 C CA . ILE A 1 91 ? 6.801 38.711 12.716 1.00 19.64 91 ILE A CA 1
ATOM 743 C C . ILE A 1 91 ? 5.626 38.093 13.483 1.00 20.33 91 ILE A C 1
ATOM 744 O O . ILE A 1 91 ? 5.501 38.269 14.701 1.00 18.47 91 ILE A O 1
ATOM 749 N N . ASP A 1 92 ? 4.767 37.367 12.768 1.00 20.27 92 ASP A N 1
ATOM 750 C CA . ASP A 1 92 ? 3.615 36.727 13.398 1.00 21.55 92 ASP A CA 1
ATOM 751 C C . ASP A 1 92 ? 4.060 35.608 14.334 1.00 21.53 92 ASP A C 1
ATOM 752 O O . ASP A 1 92 ? 3.455 35.389 15.385 1.00 21.80 92 ASP A O 1
ATOM 757 N N . VAL A 1 93 ? 5.118 34.904 13.945 1.00 19.90 93 VAL A N 1
ATOM 758 C CA . VAL A 1 93 ? 5.660 33.824 14.761 1.00 20.44 93 VAL A CA 1
ATOM 759 C C . VAL A 1 93 ? 6.087 34.405 16.108 1.00 19.84 93 VAL A C 1
ATOM 760 O O . VAL A 1 93 ? 5.809 33.827 17.165 1.00 20.15 93 VAL A O 1
ATOM 764 N N . LEU A 1 94 ? 6.755 35.556 16.063 1.00 19.73 94 LEU A N 1
ATOM 765 C CA . LEU A 1 94 ? 7.196 36.231 17.281 1.00 19.79 94 LEU A CA 1
ATOM 766 C C . LEU A 1 94 ? 5.997 36.587 18.165 1.00 20.82 94 LEU A C 1
ATOM 767 O O . LEU A 1 94 ? 6.040 36.397 19.379 1.00 20.69 94 LEU A O 1
ATOM 772 N N . LYS A 1 95 ? 4.928 37.101 17.556 1.00 20.58 95 LYS A N 1
ATOM 773 C CA . LYS A 1 95 ? 3.728 37.468 18.311 1.00 20.17 95 LYS A CA 1
ATOM 774 C C . LYS A 1 95 ? 3.205 36.274 19.096 1.00 19.88 95 LYS A C 1
ATOM 775 O O . LYS A 1 95 ? 2.909 36.369 20.292 1.00 19.96 95 LYS A O 1
ATOM 781 N N . ILE A 1 96 ? 3.076 35.151 18.396 1.00 20.38 96 ILE A N 1
ATOM 782 C CA . ILE A 1 96 ? 2.580 33.919 18.998 1.00 19.57 96 ILE A CA 1
ATOM 783 C C . ILE A 1 96 ? 3.367 33.513 20.235 1.00 19.28 96 ILE A C 1
ATOM 784 O O . ILE A 1 96 ? 2.801 33.321 21.311 1.00 19.23 96 ILE A O 1
ATOM 789 N N . PHE A 1 97 ? 4.678 33.379 20.085 1.00 19.31 97 PHE A N 1
ATOM 790 C CA . PHE A 1 97 ? 5.480 32.904 21.209 1.00 20.52 97 PHE A CA 1
ATOM 791 C C . PHE A 1 97 ? 5.608 33.932 22.353 1.00 21.59 97 PHE A C 1
ATOM 792 O O . PHE A 1 97 ? 5.956 33.602 23.477 1.00 22.84 97 PHE A O 1
ATOM 800 N N . LEU A 1 98 ? 5.348 35.225 22.049 1.00 21.63 98 LEU A N 1
ATOM 801 C CA . LEU A 1 98 ? 5.391 36.217 23.131 1.00 24.13 98 LEU A CA 1
ATOM 802 C C . LEU A 1 98 ? 4.062 36.286 23.891 1.00 23.99 98 LEU A C 1
ATOM 803 O O . LEU A 1 98 ? 3.921 36.957 24.905 1.00 23.33 98 LEU A O 1
ATOM 808 N N . SER A 1 99 ? 3.047 35.595 23.326 1.00 24.79 99 SER A N 1
ATOM 809 C CA . SER A 1 99 ? 1.701 35.665 23.898 1.00 26.81 99 SER A CA 1
ATOM 810 C C . SER A 1 99 ? 1.313 34.390 24.660 1.00 29.50 99 SER A C 1
ATOM 811 O O . SER A 1 99 ? 0.166 34.184 25.032 1.00 28.12 99 SER A O 1
ATOM 814 N N . ILE A 1 100 ? 2.296 33.495 24.858 1.00 32.09 100 ILE A N 1
ATOM 815 C CA . ILE A 1 100 ? 2.007 32.313 25.665 1.00 38.06 100 ILE A CA 1
ATOM 816 C C . ILE A 1 100 ? 2.557 32.463 27.091 1.00 41.33 100 ILE A C 1
ATOM 817 O O . ILE A 1 100 ? 3.600 31.937 27.456 1.00 44.54 100 ILE A O 1
ATOM 822 N N . HIS A 1 101 ? 1.805 33.252 27.894 1.00 45.41 101 HIS A N 1
ATOM 823 C CA . HIS A 1 101 ? 2.214 33.549 29.265 1.00 48.26 101 HIS A CA 1
ATOM 824 C C . HIS A 1 101 ? 3.686 33.947 29.348 1.00 48.53 101 HIS A C 1
ATOM 825 O O . HIS A 1 101 ? 4.051 35.111 29.238 1.00 49.95 101 HIS A O 1
ATOM 832 N N . GLU A 1 109 ? 13.709 47.791 36.443 1.00 52.71 109 GLU A N 1
ATOM 833 C CA . GLU A 1 109 ? 14.098 46.849 37.488 1.00 51.97 109 GLU A CA 1
ATOM 834 C C . GLU A 1 109 ? 13.703 45.410 37.130 1.00 48.99 109 GLU A C 1
ATOM 835 O O . GLU A 1 109 ? 14.457 44.656 36.527 1.00 48.57 109 GLU A O 1
ATOM 841 N N . ASP A 1 110 ? 12.495 45.013 37.570 1.00 45.65 110 ASP A N 1
ATOM 842 C CA . ASP A 1 110 ? 11.975 43.716 37.146 1.00 41.19 110 ASP A CA 1
ATOM 843 C C . ASP A 1 110 ? 11.523 43.781 35.684 1.00 37.43 110 ASP A C 1
ATOM 844 O O . ASP A 1 110 ? 11.608 42.827 34.920 1.00 34.64 110 ASP A O 1
ATOM 849 N N . LEU A 1 111 ? 10.984 44.960 35.327 1.00 33.30 111 LEU A N 1
ATOM 850 C CA . LEU A 1 111 ? 10.614 45.207 33.942 1.00 30.55 111 LEU A CA 1
ATOM 851 C C . LEU A 1 111 ? 11.842 45.127 33.030 1.00 27.84 111 LEU A C 1
ATOM 852 O O . LEU A 1 111 ? 11.793 44.620 31.916 1.00 26.71 111 LEU A O 1
ATOM 857 N N . ARG A 1 112 ? 12.969 45.633 33.520 1.00 25.27 112 ARG A N 1
ATOM 858 C CA . ARG A 1 112 ? 14.206 45.589 32.753 1.00 24.77 112 ARG A CA 1
ATOM 859 C C . ARG A 1 112 ? 14.694 44.142 32.655 1.00 23.86 112 ARG A C 1
ATOM 860 O O . ARG A 1 112 ? 15.201 43.716 31.620 1.00 23.65 112 ARG A O 1
ATOM 868 N N . GLU A 1 113 ? 14.531 43.384 33.735 1.00 23.29 113 GLU A N 1
ATOM 869 C CA . GLU A 1 113 ? 14.950 41.985 33.738 1.00 23.84 113 GLU A CA 1
ATOM 870 C C . GLU A 1 113 ? 14.098 41.246 32.709 1.00 22.79 113 GLU A C 1
ATOM 871 O O . GLU A 1 113 ? 14.583 40.380 31.975 1.00 20.28 113 GLU A O 1
ATOM 877 N N . LYS A 1 114 ? 12.821 41.607 32.655 1.00 21.49 114 LYS A N 1
ATOM 878 C CA . LYS A 1 114 ? 11.895 40.999 31.712 1.00 22.53 114 LYS A CA 1
ATOM 879 C C . LYS A 1 114 ? 12.310 41.338 30.279 1.00 20.41 114 LYS A C 1
ATOM 880 O O . LYS A 1 114 ? 12.259 40.484 29.388 1.00 18.98 114 LYS A O 1
ATOM 886 N N . ALA A 1 115 ? 12.720 42.589 30.065 1.00 18.96 115 ALA A N 1
ATOM 887 C CA . ALA A 1 115 ? 13.145 43.048 28.745 1.00 18.27 115 ALA A CA 1
ATOM 888 C C . ALA A 1 115 ? 14.371 42.262 28.300 1.00 19.00 115 ALA A C 1
ATOM 889 O O . ALA A 1 115 ? 14.458 41.828 27.154 1.00 18.10 115 ALA A O 1
ATOM 891 N N . ILE A 1 116 ? 15.319 42.089 29.219 1.00 18.53 116 ILE A N 1
ATOM 892 C CA . ILE A 1 116 ? 16.543 41.349 28.934 1.00 18.66 116 ILE A CA 1
ATOM 893 C C . ILE A 1 116 ? 16.234 39.912 28.512 1.00 20.15 116 ILE A C 1
ATOM 894 O O . ILE A 1 116 ? 16.805 39.401 27.544 1.00 19.14 116 ILE A O 1
ATOM 899 N N . ARG A 1 117 ? 15.324 39.265 29.237 1.00 20.08 117 ARG A N 1
ATOM 900 C CA . ARG A 1 117 ? 14.958 37.885 28.934 1.00 21.96 117 ARG A CA 1
ATOM 901 C C . ARG A 1 117 ? 14.247 37.736 27.590 1.00 20.61 117 ARG A C 1
ATOM 902 O O . ARG A 1 117 ? 14.561 36.835 26.811 1.00 20.15 117 ARG A O 1
ATOM 910 N N . VAL A 1 118 ? 13.294 38.618 27.310 1.00 19.94 118 VAL A N 1
ATOM 911 C CA . VAL A 1 118 ? 12.563 38.539 26.050 1.00 19.58 118 VAL A CA 1
ATOM 912 C C . VAL A 1 118 ? 13.502 38.774 24.862 1.00 19.15 118 VAL A C 1
ATOM 913 O O . VAL A 1 118 ? 13.430 38.068 23.861 1.00 18.25 118 VAL A O 1
ATOM 917 N N . ALA A 1 119 ? 14.393 39.754 24.977 1.00 18.09 119 ALA A N 1
ATOM 918 C CA . ALA A 1 119 ? 15.336 40.030 23.901 1.00 17.65 119 ALA A CA 1
ATOM 919 C C . ALA A 1 119 ? 16.252 38.825 23.661 1.00 18.14 119 ALA A C 1
ATOM 920 O O . ALA A 1 119 ? 16.589 38.503 22.520 1.00 17.73 119 ALA A O 1
ATOM 922 N N . SER A 1 120 ? 16.650 38.159 24.742 1.00 17.72 120 SER A N 1
ATOM 923 C CA . SER A 1 120 ? 17.537 37.003 24.639 1.00 17.47 120 SER A CA 1
ATOM 924 C C . SER A 1 120 ? 16.927 35.821 23.893 1.00 19.01 120 SER A C 1
ATOM 925 O O . SER A 1 120 ? 17.648 35.060 23.251 1.00 19.26 120 SER A O 1
ATOM 928 N N . VAL A 1 121 ? 15.608 35.665 23.968 1.00 17.93 121 VAL A N 1
ATOM 929 C CA . VAL A 1 121 ? 14.953 34.538 23.310 1.00 18.25 121 VAL A CA 1
ATOM 930 C C . VAL A 1 121 ? 14.478 34.784 21.871 1.00 19.30 121 VAL A C 1
ATOM 931 O O . VAL A 1 121 ? 14.145 33.834 21.155 1.00 18.34 121 VAL A O 1
ATOM 935 N N . PHE A 1 122 ? 14.466 36.044 21.435 1.00 18.49 122 PHE A N 1
ATOM 936 C CA . PHE A 1 122 ? 14.033 36.374 20.071 1.00 18.83 122 PHE A CA 1
ATOM 937 C C . PHE A 1 122 ? 14.686 35.504 18.981 1.00 18.77 122 PHE A C 1
ATOM 938 O O . PHE A 1 122 ? 13.992 34.923 18.146 1.00 18.99 122 PHE A O 1
ATOM 946 N N . PRO A 1 123 ? 16.028 35.406 18.973 1.00 17.82 123 PRO A N 1
ATOM 947 C CA . PRO A 1 123 ? 16.714 34.597 17.956 1.00 18.70 123 PRO A CA 1
ATOM 948 C C . PRO A 1 123 ? 16.351 33.114 17.988 1.00 17.02 123 PRO A C 1
ATOM 949 O O . PRO A 1 123 ? 16.350 32.441 16.959 1.00 17.59 123 PRO A O 1
ATOM 953 N N . THR A 1 124 ? 16.060 32.605 19.178 1.00 16.41 124 THR A N 1
ATOM 954 C CA . THR A 1 124 ? 15.700 31.203 19.331 1.00 16.61 124 THR A CA 1
ATOM 955 C C . THR A 1 124 ? 14.349 30.956 18.671 1.00 18.05 124 THR A C 1
ATOM 956 O O . THR A 1 124 ? 14.152 29.948 17.994 1.00 18.44 124 THR A O 1
ATOM 960 N N . ILE A 1 125 ? 13.419 31.884 18.870 1.00 18.39 125 ILE A N 1
ATOM 961 C CA . ILE A 1 125 ? 12.094 31.765 18.270 1.00 17.61 125 ILE A CA 1
ATOM 962 C C . ILE A 1 125 ? 12.233 31.711 16.752 1.00 17.90 125 ILE A C 1
ATOM 963 O O . ILE A 1 125 ? 11.665 30.834 16.101 1.00 17.06 125 ILE A O 1
ATOM 968 N N . LEU A 1 126 ? 13.000 32.646 16.198 1.00 17.94 126 LEU A N 1
ATOM 969 C CA . LEU A 1 126 ? 13.202 32.711 14.754 1.00 19.07 126 LEU A CA 1
ATOM 970 C C . LEU A 1 126 ? 13.944 31.501 14.201 1.00 19.59 126 LEU A C 1
ATOM 971 O O . LEU A 1 126 ? 13.525 30.915 13.205 1.00 19.67 126 LEU A O 1
ATOM 976 N N . ALA A 1 127 ? 15.050 31.130 14.841 1.00 19.57 127 ALA A N 1
ATOM 977 C CA . ALA A 1 127 ? 15.837 29.996 14.375 1.00 20.43 127 ALA A CA 1
ATOM 978 C C . ALA A 1 127 ? 15.044 28.692 14.439 1.00 21.14 127 ALA A C 1
ATOM 979 O O . ALA A 1 127 ? 15.044 27.912 13.484 1.00 22.47 127 ALA A O 1
ATOM 981 N N . TYR A 1 128 ? 14.362 28.460 15.557 1.00 19.84 128 TYR A N 1
ATOM 982 C CA . TYR A 1 128 ? 13.565 27.248 15.715 1.00 20.37 128 TYR A CA 1
ATOM 983 C C . TYR A 1 128 ? 12.481 27.132 14.654 1.00 20.77 128 TYR A C 1
ATOM 984 O O . TYR A 1 128 ? 12.264 26.053 14.099 1.00 21.02 128 TYR A O 1
ATOM 993 N N . TYR A 1 129 ? 11.786 28.233 14.380 1.00 19.37 129 TYR A N 1
ATOM 994 C CA . TYR A 1 129 ? 10.722 28.186 13.386 1.00 20.08 129 TYR A CA 1
ATOM 995 C C . TYR A 1 129 ? 11.302 27.962 11.995 1.00 19.88 129 TYR A C 1
ATOM 996 O O . TYR A 1 129 ? 10.702 27.283 11.166 1.00 20.78 129 TYR A O 1
ATOM 1005 N N . TYR A 1 130 ? 12.473 28.533 11.751 1.00 20.20 130 TYR A N 1
ATOM 1006 C CA . TYR A 1 130 ? 13.144 28.372 10.471 1.00 21.63 130 TYR A CA 1
ATOM 1007 C C . TYR A 1 130 ? 13.458 26.892 10.234 1.00 22.53 130 TYR A C 1
ATOM 1008 O O . TYR A 1 130 ? 13.105 26.331 9.191 1.00 23.21 130 TYR A O 1
ATOM 1017 N N . ARG A 1 131 ? 14.120 26.269 11.209 1.00 22.38 131 ARG A N 1
ATOM 1018 C CA . ARG A 1 131 ? 14.488 24.857 11.118 1.00 22.92 131 ARG A CA 1
ATOM 1019 C C . ARG A 1 131 ? 13.240 23.992 10.976 1.00 23.64 131 ARG A C 1
ATOM 1020 O O . ARG A 1 131 ? 13.178 23.101 10.126 1.00 24.48 131 ARG A O 1
ATOM 1028 N N . TYR A 1 132 ? 12.251 24.262 11.823 1.00 23.20 132 TYR A N 1
ATOM 1029 C CA . TYR A 1 132 ? 10.993 23.528 11.811 1.00 24.08 132 TYR A CA 1
ATOM 1030 C C . TYR A 1 132 ? 10.286 23.630 10.464 1.00 25.32 132 TYR A C 1
ATOM 1031 O O . TYR A 1 132 ? 9.930 22.616 9.863 1.00 25.81 132 TYR A O 1
ATOM 1040 N N . SER A 1 133 ? 10.090 24.856 9.990 1.00 24.72 133 SER A N 1
ATOM 1041 C CA . SER A 1 133 ? 9.404 25.077 8.721 1.00 27.52 133 SER A CA 1
ATOM 1042 C C . SER A 1 133 ? 10.080 24.372 7.547 1.00 28.51 133 SER A C 1
ATOM 1043 O O . SER A 1 133 ? 9.433 24.055 6.552 1.00 28.39 133 SER A O 1
ATOM 1046 N N . LYS A 1 134 ? 11.379 24.123 7.664 1.00 29.30 134 LYS A N 1
ATOM 1047 C CA . LYS A 1 134 ? 12.115 23.456 6.597 1.00 31.68 134 LYS A CA 1
ATOM 1048 C C . LYS A 1 134 ? 12.392 21.982 6.881 1.00 31.92 134 LYS A C 1
ATOM 1049 O O . LYS A 1 134 ? 13.193 21.349 6.191 1.00 31.53 134 LYS A O 1
ATOM 1055 N N . GLY A 1 135 ? 11.723 21.447 7.898 1.00 31.49 135 GLY A N 1
ATOM 1056 C CA . GLY A 1 135 ? 11.877 20.048 8.255 1.00 32.24 135 GLY A CA 1
ATOM 1057 C C . GLY A 1 135 ? 13.250 19.619 8.734 1.00 33.00 135 GLY A C 1
ATOM 1058 O O . GLY A 1 135 ? 13.620 18.454 8.591 1.00 33.69 135 GLY A O 1
ATOM 1059 N N . LYS A 1 136 ? 14.009 20.550 9.300 1.00 32.36 136 LYS A N 1
ATOM 1060 C CA . LYS A 1 136 ? 15.342 20.244 9.804 1.00 32.60 136 LYS A CA 1
ATOM 1061 C C . LYS A 1 136 ? 15.327 20.084 11.317 1.00 31.41 136 LYS A C 1
ATOM 1062 O O . LYS A 1 136 ? 14.436 20.594 11.996 1.00 30.17 136 LYS A O 1
ATOM 1068 N N . GLU A 1 137 ? 16.315 19.373 11.847 1.00 31.30 137 GLU A N 1
ATOM 1069 C CA . GLU A 1 137 ? 16.403 19.174 13.289 1.00 30.37 137 GLU A CA 1
ATOM 1070 C C . GLU A 1 137 ? 16.754 20.503 13.952 1.00 28.81 137 GLU A C 1
ATOM 1071 O O . GLU A 1 137 ? 17.531 21.289 13.410 1.00 26.44 137 GLU A O 1
ATOM 1077 N N . LEU A 1 138 ? 16.176 20.756 15.119 1.00 27.38 138 LEU A N 1
ATOM 1078 C CA . LEU A 1 138 ? 16.456 21.990 15.837 1.00 26.89 138 LEU A CA 1
ATOM 1079 C C . LEU A 1 138 ? 17.908 22.000 16.287 1.00 26.81 138 LEU A C 1
ATOM 1080 O O . LEU A 1 138 ? 18.495 20.949 16.552 1.00 27.84 138 LEU A O 1
ATOM 1085 N N . ILE A 1 139 ? 18.490 23.191 16.349 1.00 25.01 139 ILE A N 1
ATOM 1086 C CA . ILE A 1 139 ? 19.858 23.347 16.824 1.00 23.60 139 ILE A CA 1
ATOM 1087 C C . ILE A 1 139 ? 19.714 24.200 18.074 1.00 23.57 139 ILE A C 1
ATOM 1088 O O . ILE A 1 139 ? 19.414 25.393 17.995 1.00 21.20 139 ILE A O 1
ATOM 1093 N N . ARG A 1 140 ? 19.900 23.568 19.230 1.00 23.75 140 ARG A N 1
ATOM 1094 C CA . ARG A 1 140 ? 19.741 24.234 20.524 1.00 24.49 140 ARG A CA 1
ATOM 1095 C C . ARG A 1 140 ? 20.744 25.380 20.719 1.00 23.07 140 ARG A C 1
ATOM 1096 O O . ARG A 1 140 ? 21.841 25.379 20.176 1.00 22.11 140 ARG A O 1
ATOM 1104 N N . PRO A 1 141 ? 20.354 26.385 21.519 1.00 22.89 141 PRO A N 1
ATOM 1105 C CA . PRO A 1 141 ? 21.229 27.529 21.783 1.00 22.29 141 PRO A CA 1
ATOM 1106 C C . PRO A 1 141 ? 22.513 27.036 22.452 1.00 22.52 141 PRO A C 1
ATOM 1107 O O . PRO A 1 141 ? 22.468 26.140 23.295 1.00 22.04 141 PRO A O 1
ATOM 1111 N N . ARG A 1 142 ? 23.651 27.609 22.070 1.00 21.70 142 ARG A N 1
ATOM 1112 C CA . ARG A 1 142 ? 24.931 27.227 22.660 1.00 22.34 142 ARG A CA 1
ATOM 1113 C C . ARG A 1 142 ? 25.375 28.331 23.607 1.00 22.56 142 ARG A C 1
ATOM 1114 O O . ARG A 1 142 ? 25.576 29.473 23.186 1.00 23.58 142 ARG A O 1
ATOM 1122 N N . LYS A 1 143 ? 25.540 27.993 24.882 1.00 20.51 143 LYS A N 1
ATOM 1123 C CA . LYS A 1 143 ? 25.921 28.989 25.871 1.00 21.30 143 LYS A CA 1
ATOM 1124 C C . LYS A 1 143 ? 27.343 29.521 25.717 1.00 22.65 143 LYS A C 1
ATOM 1125 O O . LYS A 1 143 ? 27.685 30.544 26.310 1.00 24.11 143 LYS A O 1
ATOM 1131 N N . ASP A 1 144 ? 28.168 28.845 24.920 1.00 22.14 144 ASP A N 1
ATOM 1132 C CA . ASP A 1 144 ? 29.541 29.302 24.716 1.00 23.33 144 ASP A CA 1
ATOM 1133 C C . ASP A 1 144 ? 29.652 30.300 23.562 1.00 22.98 144 ASP A C 1
ATOM 1134 O O . ASP A 1 144 ? 30.742 30.788 23.265 1.00 23.82 144 ASP A O 1
ATOM 1139 N N . LEU A 1 145 ? 28.524 30.611 22.925 1.00 22.01 145 LEU A N 1
ATOM 1140 C CA . LEU A 1 145 ? 28.503 31.558 21.806 1.00 21.73 145 LEU A CA 1
ATOM 1141 C C . LEU A 1 145 ? 27.811 32.878 22.166 1.00 21.52 145 LEU A C 1
ATOM 1142 O O . LEU A 1 145 ? 26.944 32.916 23.036 1.00 21.37 145 LEU A O 1
ATOM 1147 N N . SER A 1 146 ? 28.189 33.955 21.483 1.00 20.97 146 SER A N 1
ATOM 1148 C CA . SER A 1 146 ? 27.588 35.268 21.728 1.00 22.58 146 SER A CA 1
ATOM 1149 C C . SER A 1 146 ? 26.165 35.290 21.174 1.00 21.28 146 SER A C 1
ATOM 1150 O O . SER A 1 146 ? 25.762 34.373 20.460 1.00 20.18 146 SER A O 1
ATOM 1153 N N . HIS A 1 147 ? 25.412 36.336 21.510 1.00 21.00 147 HIS A N 1
ATOM 1154 C CA . HIS A 1 147 ? 24.026 36.486 21.055 1.00 19.31 147 HIS A CA 1
ATOM 1155 C C . HIS A 1 147 ? 23.880 36.347 19.534 1.00 19.52 147 HIS A C 1
ATOM 1156 O O . HIS A 1 147 ? 23.034 35.591 19.052 1.00 19.57 147 HIS A O 1
ATOM 1163 N N . VAL A 1 148 ? 24.702 37.075 18.783 1.00 18.15 148 VAL A N 1
ATOM 1164 C CA . VAL A 1 148 ? 24.640 37.039 17.321 1.00 19.19 148 VAL A CA 1
ATOM 1165 C C . VAL A 1 148 ? 25.275 35.766 16.745 1.00 19.57 148 VAL A C 1
ATOM 1166 O O . VAL A 1 148 ? 24.726 35.158 15.826 1.00 19.25 148 VAL A O 1
ATOM 1170 N N . GLU A 1 149 ? 26.427 35.365 17.278 1.00 20.39 149 GLU A N 1
ATOM 1171 C CA . GLU A 1 149 ? 27.089 34.140 16.818 1.00 21.96 149 GLU A CA 1
ATOM 1172 C C . GLU A 1 149 ? 26.106 32.986 16.944 1.00 20.64 149 GLU A C 1
ATOM 1173 O O . GLU A 1 149 ? 25.939 32.177 16.029 1.00 19.85 149 GLU A O 1
ATOM 1179 N N . ASN A 1 150 ? 25.464 32.915 18.104 1.00 19.64 150 ASN A N 1
ATOM 1180 C CA . ASN A 1 150 ? 24.515 31.852 18.379 1.00 18.96 150 ASN A CA 1
ATOM 1181 C C . ASN A 1 150 ? 23.309 31.854 17.454 1.00 19.53 150 ASN A C 1
ATOM 1182 O O . ASN A 1 150 ? 22.802 30.791 17.081 1.00 18.65 150 ASN A O 1
ATOM 1187 N N . PHE A 1 151 ? 22.829 33.041 17.101 1.00 18.45 151 PHE A N 1
ATOM 1188 C CA . PHE A 1 151 ? 21.684 33.122 16.207 1.00 19.26 151 PHE A CA 1
ATOM 1189 C C . PHE A 1 151 ? 22.072 32.498 14.875 1.00 20.02 151 PHE A C 1
ATOM 1190 O O . PHE A 1 151 ? 21.351 31.663 14.328 1.00 19.16 151 PHE A O 1
ATOM 1198 N N . TYR A 1 152 ? 23.231 32.896 14.369 1.00 20.17 152 TYR A N 1
ATOM 1199 C CA . TYR A 1 152 ? 23.712 32.383 13.097 1.00 22.52 152 TYR A CA 1
ATOM 1200 C C . TYR A 1 152 ? 23.892 30.866 13.155 1.00 23.29 152 TYR A C 1
ATOM 1201 O O . TYR A 1 152 ? 23.580 30.155 12.197 1.00 22.56 152 TYR A O 1
ATOM 1210 N N . TYR A 1 153 ? 24.377 30.366 14.287 1.00 23.26 153 TYR A N 1
ATOM 1211 C CA . TYR A 1 153 ? 24.593 28.934 14.432 1.00 23.11 153 TYR A CA 1
ATOM 1212 C C . TYR A 1 153 ? 23.292 28.137 14.539 1.00 21.63 153 TYR A C 1
ATOM 1213 O O . TYR A 1 153 ? 23.191 27.042 13.985 1.00 22.43 153 TYR A O 1
ATOM 1222 N N . MET A 1 154 ? 22.301 28.672 15.249 1.00 21.25 154 MET A N 1
ATOM 1223 C CA . MET A 1 154 ? 21.023 27.976 15.383 1.00 20.27 154 MET A CA 1
ATOM 1224 C C . MET A 1 154 ? 20.307 27.961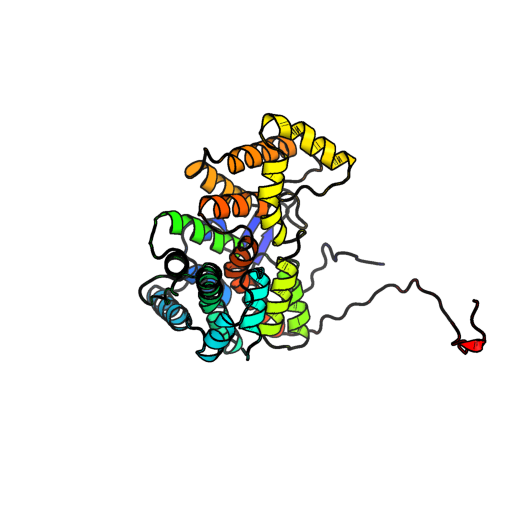 14.038 1.00 21.95 154 MET A C 1
ATOM 1225 O O . MET A 1 154 ? 19.450 27.111 13.787 1.00 22.71 154 MET A O 1
ATOM 1230 N N . MET A 1 155 ? 20.662 28.912 13.180 1.00 21.22 155 MET A N 1
ATOM 1231 C CA . MET A 1 155 ? 20.060 29.015 11.853 1.00 23.75 155 MET A CA 1
ATOM 1232 C C . MET A 1 155 ? 20.704 28.076 10.844 1.00 24.68 155 MET A C 1
ATOM 1233 O O . MET A 1 155 ? 20.021 27.288 10.190 1.00 25.87 155 MET A O 1
ATOM 1238 N N . PHE A 1 156 ? 22.026 28.161 10.735 1.00 25.55 156 PHE A N 1
ATOM 1239 C CA . PHE A 1 156 ? 22.765 27.384 9.748 1.00 27.04 156 PHE A CA 1
ATOM 1240 C C . PHE A 1 156 ? 23.733 26.316 10.249 1.00 28.03 156 PHE A C 1
ATOM 1241 O O . PHE A 1 156 ? 24.384 25.655 9.442 1.00 27.61 156 PHE A O 1
ATOM 1249 N N . GLY A 1 157 ? 23.841 26.152 11.562 1.00 28.54 157 GLY A N 1
ATOM 1250 C CA . GLY A 1 157 ? 24.739 25.148 12.109 1.00 30.87 157 GLY A CA 1
ATOM 1251 C C . GLY A 1 157 ? 26.207 25.358 11.777 1.00 32.84 157 GLY A C 1
ATOM 1252 O O . GLY A 1 157 ? 26.983 24.403 11.735 1.00 33.14 157 GLY A O 1
ATOM 1253 N N . GLU A 1 158 ? 26.597 26.606 11.543 1.00 34.35 158 GLU A N 1
ATOM 1254 C CA . GLU A 1 158 ? 27.985 26.919 11.223 1.00 37.52 158 GLU A CA 1
ATOM 1255 C C . GLU A 1 158 ? 28.338 28.346 11.636 1.00 37.88 158 GLU A C 1
ATOM 1256 O O . GLU A 1 158 ? 27.453 29.171 11.874 1.00 36.83 158 GLU A O 1
ATOM 1262 N N . ARG A 1 159 ? 29.634 28.625 11.737 1.00 38.54 159 ARG A N 1
ATOM 1263 C CA . ARG A 1 159 ? 30.102 29.952 12.109 1.00 39.95 159 ARG A CA 1
ATOM 1264 C C . ARG A 1 159 ? 30.932 30.555 10.991 1.00 40.63 159 ARG A C 1
ATOM 1265 O O . ARG A 1 159 ? 31.778 29.886 10.397 1.00 41.10 159 ARG A O 1
ATOM 1273 N N . ASN A 1 160 ? 30.686 31.831 10.717 1.00 40.59 160 ASN A N 1
ATOM 1274 C CA . ASN A 1 160 ? 31.365 32.532 9.639 1.00 40.55 160 ASN A CA 1
ATOM 1275 C C . ASN A 1 160 ? 31.702 33.973 10.019 1.00 39.54 160 ASN A C 1
ATOM 1276 O O . ASN A 1 160 ? 31.046 34.570 10.870 1.00 37.43 160 ASN A O 1
ATOM 1281 N N . GLU A 1 161 ? 32.728 34.521 9.376 1.00 39.03 161 GLU A N 1
ATOM 1282 C CA . GLU A 1 161 ? 33.169 35.891 9.621 1.00 40.06 161 GLU A CA 1
ATOM 1283 C C . GLU A 1 161 ? 32.075 36.913 9.309 1.00 37.64 161 GLU A C 1
ATOM 1284 O O . GLU A 1 161 ? 32.070 38.017 9.857 1.00 37.33 161 GLU A O 1
ATOM 1290 N N . LYS A 1 162 ? 31.156 36.539 8.424 1.00 34.66 162 LYS A N 1
ATOM 1291 C CA . LYS A 1 162 ? 30.053 37.412 8.033 1.00 32.71 162 LYS A CA 1
ATOM 1292 C C . LYS A 1 162 ? 29.227 37.832 9.245 1.00 30.52 162 LYS A C 1
ATOM 1293 O O . LYS A 1 162 ? 28.480 38.813 9.197 1.00 28.32 162 LYS A O 1
ATOM 1299 N N . ILE A 1 163 ? 29.366 37.077 10.329 1.00 27.37 163 ILE A N 1
ATOM 1300 C CA . ILE A 1 163 ? 28.648 37.357 11.564 1.00 26.43 163 ILE A CA 1
ATOM 1301 C C . ILE A 1 163 ? 28.875 38.794 12.035 1.00 24.74 163 ILE A C 1
ATOM 1302 O O . ILE A 1 163 ? 27.952 39.451 12.518 1.00 23.11 163 ILE A O 1
ATOM 1307 N N . ARG A 1 164 ? 30.102 39.282 11.884 1.00 23.08 164 ARG A N 1
ATOM 1308 C CA . ARG A 1 164 ? 30.466 40.642 12.276 1.00 23.68 164 ARG A CA 1
ATOM 1309 C C . ARG A 1 164 ? 29.597 41.695 11.577 1.00 21.33 164 ARG A C 1
ATOM 1310 O O . ARG A 1 164 ? 29.223 42.710 12.150 1.00 19.33 164 ARG A O 1
ATOM 1318 N N . LEU A 1 165 ? 29.301 41.449 10.303 1.00 20.95 165 LEU A N 1
ATOM 1319 C CA . LEU A 1 165 ? 28.501 42.380 9.515 1.00 19.78 165 LEU A CA 1
ATOM 1320 C C . LEU A 1 165 ? 27.068 42.399 10.052 1.00 20.59 165 LEU A C 1
ATOM 1321 O O . LEU A 1 165 ? 26.451 43.460 10.173 1.00 19.53 165 LEU A O 1
ATOM 1326 N N . LEU A 1 166 ? 26.542 41.221 10.374 1.00 19.03 166 LEU A N 1
ATOM 1327 C CA . LEU A 1 166 ? 25.192 41.113 10.915 1.00 20.00 166 LEU A CA 1
ATOM 1328 C C . LEU A 1 166 ? 25.108 41.818 12.266 1.00 19.98 166 LEU A C 1
ATOM 1329 O O . LEU A 1 166 ? 24.126 42.497 12.558 1.00 21.16 166 LEU A O 1
ATOM 1334 N N . GLU A 1 167 ? 26.144 41.663 13.087 1.00 19.53 167 GLU A N 1
ATOM 1335 C CA . GLU A 1 167 ? 26.161 42.297 14.401 1.00 19.16 167 GLU A CA 1
ATOM 1336 C C . GLU A 1 167 ? 26.141 43.826 14.269 1.00 19.03 167 GLU A C 1
ATOM 1337 O O . GLU A 1 167 ? 25.410 44.509 14.992 1.00 17.26 167 GLU A O 1
ATOM 1343 N N . SER A 1 168 ? 26.941 44.364 13.349 1.00 17.57 168 SER A N 1
ATOM 1344 C CA . SER A 1 168 ? 26.962 45.811 13.137 1.00 18.23 168 SER A CA 1
ATOM 1345 C C . SER A 1 168 ? 25.564 46.271 12.723 1.00 18.52 168 SER A C 1
ATOM 1346 O O . SER A 1 168 ? 25.081 47.308 13.177 1.00 18.93 168 SER A O 1
ATOM 1349 N N . ALA A 1 169 ? 24.917 45.489 11.862 1.00 18.10 169 ALA A N 1
ATOM 1350 C CA . ALA A 1 169 ? 23.572 45.818 11.393 1.00 17.90 169 ALA A CA 1
ATOM 1351 C C . ALA A 1 169 ? 22.578 45.871 12.549 1.00 18.10 169 ALA A C 1
ATOM 1352 O O . ALA A 1 169 ? 21.765 46.796 12.636 1.00 18.48 169 ALA A O 1
ATOM 1354 N N . PHE A 1 170 ? 22.628 44.879 13.434 1.00 17.37 170 PHE A N 1
ATOM 1355 C CA . PHE A 1 170 ? 21.713 44.872 14.573 1.00 17.29 170 PHE A CA 1
ATOM 1356 C C . PHE A 1 170 ? 21.905 46.128 15.421 1.00 18.32 170 PHE A C 1
ATOM 1357 O O . PHE A 1 170 ? 20.938 46.794 15.795 1.00 18.83 170 PHE A O 1
ATOM 1365 N N . ILE A 1 171 ? 23.158 46.447 15.724 1.00 17.61 171 ILE A N 1
ATOM 1366 C CA . ILE A 1 171 ? 23.469 47.619 16.528 1.00 18.18 171 ILE A CA 1
ATOM 1367 C C . ILE A 1 171 ? 22.876 48.885 15.901 1.00 18.21 171 ILE A C 1
ATOM 1368 O O . ILE A 1 171 ? 22.284 49.710 16.595 1.00 19.29 171 ILE A O 1
ATOM 1373 N N . LEU A 1 172 ? 23.021 49.027 14.588 1.00 17.85 172 LEU A N 1
ATOM 1374 C CA . LEU A 1 172 ? 22.485 50.193 13.886 1.00 17.46 172 LEU A CA 1
ATOM 1375 C C . LEU A 1 172 ? 20.956 50.285 13.970 1.00 17.76 172 LEU A C 1
ATOM 1376 O O . LEU A 1 172 ? 20.391 51.377 13.903 1.00 16.65 172 LEU A O 1
ATOM 1381 N N . LEU A 1 173 ? 20.299 49.139 14.122 1.00 15.51 173 LEU A N 1
ATOM 1382 C CA . LEU A 1 173 ? 18.840 49.078 14.169 1.00 15.86 173 LEU A CA 1
ATOM 1383 C C . LEU A 1 173 ? 18.209 48.988 15.559 1.00 16.18 173 LEU A C 1
ATOM 1384 O O . LEU A 1 173 ? 16.989 48.944 15.678 1.00 18.16 173 LEU A O 1
ATOM 1389 N N . MET A 1 174 ? 19.016 48.963 16.610 1.00 16.87 174 MET A N 1
ATOM 1390 C CA . MET A 1 174 ? 18.461 48.832 17.950 1.00 18.04 174 MET A CA 1
ATOM 1391 C C . MET A 1 174 ? 17.539 49.943 18.423 1.00 19.28 174 MET A C 1
ATOM 1392 O O . MET A 1 174 ? 16.575 49.682 19.143 1.00 19.41 174 MET A O 1
ATOM 1397 N N . GLU A 1 175 ? 17.811 51.175 18.016 1.00 19.05 175 GLU A N 1
ATOM 1398 C CA . GLU A 1 175 ? 17.017 52.284 18.526 1.00 19.66 175 GLU A CA 1
ATOM 1399 C C . GLU A 1 175 ? 16.978 53.546 17.671 1.00 20.14 175 GLU A C 1
ATOM 1400 O O . GLU A 1 175 ? 17.970 53.900 17.036 1.00 20.08 175 GLU A O 1
ATOM 1406 N N . GLN A 1 176 ? 15.825 54.217 17.654 1.00 19.84 176 GLN A N 1
ATOM 1407 C CA . GLN A 1 176 ? 15.704 55.483 16.934 1.00 19.94 176 GLN A CA 1
ATOM 1408 C C . GLN A 1 176 ? 14.510 56.358 17.306 1.00 20.04 176 GLN A C 1
ATOM 1409 O O . GLN A 1 176 ? 13.592 56.569 16.510 1.00 19.79 176 GLN A O 1
ATOM 1415 N N . ASP A 1 177 ? 14.536 56.864 18.533 1.00 20.15 177 ASP A N 1
ATOM 1416 C CA . ASP A 1 177 ? 13.506 57.774 19.016 1.00 20.75 177 ASP A CA 1
ATOM 1417 C C . ASP A 1 177 ? 12.081 57.216 18.936 1.00 20.23 177 ASP A C 1
ATOM 1418 O O . ASP A 1 177 ? 11.863 56.011 19.082 1.00 18.04 177 ASP A O 1
ATOM 1423 N N . ILE A 1 178 ? 11.111 58.093 18.688 1.00 19.34 178 ILE A N 1
ATOM 1424 C CA . ILE A 1 178 ? 9.718 57.669 18.650 1.00 18.70 178 ILE A CA 1
ATOM 1425 C C . ILE A 1 178 ? 9.157 57.349 17.269 1.00 18.88 178 ILE A C 1
ATOM 1426 O O . ILE A 1 178 ? 8.245 58.022 16.777 1.00 18.61 178 ILE A O 1
ATOM 1431 N N . ASN A 1 179 ? 9.708 56.311 16.648 1.00 17.99 179 ASN A N 1
ATOM 1432 C CA . ASN A 1 179 ? 9.248 55.871 15.340 1.00 17.96 179 ASN A CA 1
ATOM 1433 C C . ASN A 1 179 ? 7.906 55.173 15.562 1.00 17.94 179 ASN A C 1
ATOM 1434 O O . ASN A 1 179 ? 7.501 54.951 16.704 1.00 17.20 179 ASN A O 1
ATOM 1439 N N . ALA A 1 180 ? 7.216 54.826 14.483 1.00 17.19 180 ALA A N 1
ATOM 1440 C CA . ALA A 1 180 ? 5.905 54.190 14.591 1.00 18.02 180 ALA A CA 1
ATOM 1441 C C . ALA A 1 180 ? 5.820 52.971 15.511 1.00 17.85 180 ALA A C 1
ATOM 1442 O O . ALA A 1 180 ? 4.887 52.870 16.305 1.00 16.35 180 ALA A O 1
ATOM 1444 N N . SER A 1 181 ? 6.769 52.043 15.412 1.00 17.77 181 SER A N 1
ATOM 1445 C CA . SER A 1 181 ? 6.711 50.851 16.261 1.00 17.76 181 SER A CA 1
ATOM 1446 C C . SER A 1 181 ? 7.009 51.176 17.728 1.00 19.30 181 SER A C 1
ATOM 1447 O O . SER A 1 181 ? 6.360 50.644 18.629 1.00 19.40 181 SER A O 1
ATOM 1450 N N . THR A 1 182 ? 7.984 52.046 17.975 1.00 18.73 182 THR A N 1
ATOM 1451 C CA . THR A 1 182 ? 8.295 52.433 19.353 1.00 18.40 182 THR A CA 1
ATOM 1452 C C . THR A 1 182 ? 7.085 53.180 19.917 1.00 18.67 182 THR A C 1
ATOM 1453 O O . THR A 1 182 ? 6.722 53.014 21.085 1.00 18.00 182 THR A O 1
ATOM 1457 N N . PHE A 1 183 ? 6.444 53.988 19.078 1.00 17.49 183 PHE A N 1
ATOM 1458 C CA . PHE A 1 183 ? 5.282 54.745 19.526 1.00 16.63 183 PHE A CA 1
ATOM 1459 C C . PHE A 1 183 ? 4.122 53.807 19.864 1.00 17.09 183 PHE A C 1
ATOM 1460 O O . PHE A 1 183 ? 3.404 54.031 20.840 1.00 16.28 183 PHE A O 1
ATOM 1468 N N . ALA A 1 184 ? 3.937 52.765 19.056 1.00 16.51 184 ALA A N 1
ATOM 1469 C CA . ALA A 1 184 ? 2.872 51.789 19.301 1.00 17.27 184 ALA A CA 1
ATOM 1470 C C . ALA A 1 184 ? 3.098 51.131 20.666 1.00 16.89 184 ALA A C 1
ATOM 1471 O O . ALA A 1 184 ? 2.164 50.941 21.445 1.00 15.99 184 ALA A O 1
ATOM 1473 N N . ALA A 1 185 ? 4.349 50.785 20.949 1.00 16.44 185 ALA A N 1
ATOM 1474 C CA . ALA A 1 185 ? 4.691 50.163 22.224 1.00 16.09 185 ALA A CA 1
ATOM 1475 C C . ALA A 1 185 ? 4.393 51.121 23.372 1.00 16.01 185 ALA A C 1
ATOM 1476 O O . ALA A 1 185 ? 3.946 50.699 24.442 1.00 16.54 185 ALA A O 1
ATOM 1478 N N . LEU A 1 186 ? 4.645 52.410 23.153 1.00 17.03 186 LEU A N 1
ATOM 1479 C CA . LEU A 1 186 ? 4.402 53.410 24.191 1.00 16.99 186 LEU A CA 1
ATOM 1480 C C . LEU A 1 186 ? 2.913 53.622 24.452 1.00 17.11 186 LEU A C 1
ATOM 1481 O O . LEU A 1 186 ? 2.498 53.762 25.603 1.00 15.98 186 LEU A O 1
ATOM 1486 N N . VAL A 1 187 ? 2.112 53.658 23.391 1.00 16.15 187 VAL A N 1
ATOM 1487 C CA . VAL A 1 187 ? 0.670 53.837 23.555 1.00 16.75 187 VAL A CA 1
ATOM 1488 C C . VAL A 1 187 ? 0.120 52.691 24.398 1.00 18.09 187 VAL A C 1
ATOM 1489 O O . VAL A 1 187 ? -0.647 52.903 25.341 1.00 17.82 187 VAL A O 1
ATOM 1493 N N . ILE A 1 188 ? 0.530 51.472 24.062 1.00 17.55 188 ILE A N 1
ATOM 1494 C CA . ILE A 1 188 ? 0.084 50.300 24.797 1.00 16.23 188 ILE A CA 1
ATOM 1495 C C . ILE A 1 188 ? 0.640 50.336 26.217 1.00 17.08 188 ILE A C 1
ATOM 1496 O O . ILE A 1 188 ? -0.074 50.048 27.177 1.00 15.74 188 ILE A O 1
ATOM 1501 N N . ALA A 1 189 ? 1.913 50.698 26.352 1.00 16.15 189 ALA A N 1
ATOM 1502 C CA . ALA A 1 189 ? 2.540 50.770 27.670 1.00 16.36 189 ALA A CA 1
ATOM 1503 C C . ALA A 1 189 ? 1.888 51.821 28.578 1.00 16.70 189 ALA A C 1
ATOM 1504 O O . ALA A 1 189 ? 1.860 51.654 29.800 1.00 16.47 189 ALA A O 1
ATOM 1506 N N . SER A 1 190 ? 1.364 52.894 27.984 1.00 16.67 190 SER A N 1
ATOM 1507 C CA . SER A 1 190 ? 0.754 53.971 28.763 1.00 16.82 190 SER A CA 1
ATOM 1508 C C . SER A 1 190 ? -0.527 53.534 29.517 1.00 17.85 190 SER A C 1
ATOM 1509 O O . SER A 1 190 ? -0.999 54.213 30.414 1.00 17.92 190 SER A O 1
ATOM 1512 N N . THR A 1 191 ? -1.102 52.383 29.096 1.00 17.16 191 THR A N 1
ATOM 1513 C CA . THR A 1 191 ? -2.283 51.847 29.803 1.00 16.91 191 THR A CA 1
ATOM 1514 C C . THR A 1 191 ? -1.904 50.924 30.989 1.00 17.40 191 THR A C 1
ATOM 1515 O O . THR A 1 191 ? -2.740 50.330 31.671 1.00 17.49 191 THR A O 1
ATOM 1519 N N . LEU A 1 192 ? -0.585 50.809 31.169 1.00 18.11 192 LEU A N 1
ATOM 1520 C CA . LEU A 1 192 ? 0.099 49.969 32.135 1.00 17.99 192 LEU A CA 1
ATOM 1521 C C . LEU A 1 192 ? -0.022 48.494 31.768 1.00 18.35 192 LEU A C 1
ATOM 1522 O O . LEU A 1 192 ? 0.043 47.615 32.616 1.00 18.06 192 LEU A O 1
ATOM 1527 N N . SER A 1 193 ? -0.216 48.223 30.454 1.00 17.63 193 SER A N 1
ATOM 1528 C CA . SER A 1 193 ? -0.310 46.828 30.037 1.00 17.49 193 SER A CA 1
ATOM 1529 C C . SER A 1 193 ? 1.044 46.166 30.197 1.00 17.55 193 SER A C 1
ATOM 1530 O O . SER A 1 193 ? 2.033 46.839 30.460 1.00 18.35 193 SER A O 1
ATOM 1533 N N . ASP A 1 194 ? 1.107 44.847 30.041 1.00 17.57 194 ASP A N 1
ATOM 1534 C CA . ASP A 1 194 ? 2.362 44.112 30.204 1.00 17.99 194 ASP A CA 1
ATOM 1535 C C . ASP A 1 194 ? 3.359 44.363 29.075 1.00 16.91 194 ASP A C 1
ATOM 1536 O O . ASP A 1 194 ? 2.985 44.778 27.975 1.00 16.33 194 ASP A O 1
ATOM 1541 N N . LEU A 1 195 ? 4.632 44.087 29.350 1.00 16.61 195 LEU A N 1
ATOM 1542 C CA . LEU A 1 195 ? 5.691 44.302 28.369 1.00 17.63 195 LEU A CA 1
ATOM 1543 C C . LEU A 1 195 ? 5.501 43.505 27.074 1.00 18.66 195 LEU A C 1
ATOM 1544 O O . LEU A 1 195 ? 5.817 43.996 25.987 1.00 17.95 195 LEU A O 1
ATOM 1549 N N . TYR A 1 196 ? 4.986 42.284 27.177 1.00 17.66 196 TYR A N 1
ATOM 1550 C CA . TYR A 1 196 ? 4.779 41.469 25.980 1.00 19.19 196 TYR A CA 1
ATOM 1551 C C . TYR A 1 196 ? 3.751 42.120 25.061 1.00 18.69 196 TYR A C 1
ATOM 1552 O O . TYR A 1 196 ? 3.929 42.151 23.841 1.00 17.94 196 TYR A O 1
ATOM 1561 N N . SER A 1 197 ? 2.683 42.648 25.651 1.00 18.05 197 SER A N 1
ATOM 1562 C CA . SER A 1 197 ? 1.647 43.316 24.877 1.00 17.60 197 SER A CA 1
ATOM 1563 C C . SER A 1 197 ? 2.226 44.518 24.135 1.00 17.96 197 SER A C 1
ATOM 1564 O O . SER A 1 197 ? 1.901 44.750 22.967 1.00 17.12 197 SER A O 1
ATOM 1567 N N . CYS A 1 198 ? 3.077 45.287 24.811 1.00 17.30 198 CYS A N 1
ATOM 1568 C CA . CYS A 1 198 ? 3.694 46.449 24.182 1.00 17.29 198 CYS A CA 1
ATOM 1569 C C . CYS A 1 198 ? 4.509 45.997 22.970 1.00 17.20 198 CYS A C 1
ATOM 1570 O O . CYS A 1 198 ? 4.410 46.576 21.888 1.00 16.56 198 CYS A O 1
ATOM 1573 N N . ILE A 1 199 ? 5.310 44.952 23.160 1.00 17.46 199 ILE A N 1
ATOM 1574 C CA . ILE A 1 199 ? 6.155 44.426 22.092 1.00 17.44 199 ILE A CA 1
ATOM 1575 C C . ILE A 1 199 ? 5.354 43.880 20.907 1.00 18.33 199 ILE A C 1
ATOM 1576 O O . ILE A 1 199 ? 5.691 44.143 19.748 1.00 18.44 199 ILE A O 1
ATOM 1581 N N . VAL A 1 200 ? 4.294 43.128 21.190 1.00 18.68 200 VAL A N 1
ATOM 1582 C CA . VAL A 1 200 ? 3.469 42.563 20.130 1.00 19.42 200 VAL A CA 1
ATOM 1583 C C . VAL A 1 200 ? 2.828 43.653 19.270 1.00 19.08 200 VAL A C 1
ATOM 1584 O O . VAL A 1 200 ? 2.657 43.479 18.063 1.00 18.84 200 VAL A O 1
ATOM 1588 N N . GLY A 1 201 ? 2.477 44.778 19.887 1.00 18.05 201 GLY A N 1
ATOM 1589 C CA . GLY A 1 201 ? 1.905 45.875 19.127 1.00 17.97 201 GLY A CA 1
ATOM 1590 C C . GLY A 1 201 ? 2.994 46.515 18.276 1.00 18.37 201 GLY A C 1
ATOM 1591 O O . GLY A 1 201 ? 2.773 46.851 17.109 1.00 19.25 201 GLY A O 1
ATOM 1592 N N . ALA A 1 202 ? 4.176 46.682 18.861 1.00 16.98 202 ALA A N 1
ATOM 1593 C CA . ALA A 1 202 ? 5.310 47.271 18.146 1.00 17.87 202 ALA A CA 1
ATOM 1594 C C . ALA A 1 202 ? 5.653 46.411 16.925 1.00 17.98 202 ALA A C 1
ATOM 1595 O O . ALA A 1 202 ? 5.940 46.927 15.843 1.00 18.52 202 ALA A O 1
ATOM 1597 N N . LEU A 1 203 ? 5.619 45.097 17.107 1.00 17.13 203 LEU A N 1
ATOM 1598 C CA . LEU A 1 203 ? 5.906 44.169 16.019 1.00 16.88 203 LEU A CA 1
ATOM 1599 C C . LEU A 1 203 ? 4.932 44.404 14.869 1.00 16.61 203 LEU A C 1
ATOM 1600 O O . LEU A 1 203 ? 5.328 44.429 13.705 1.00 17.72 203 LEU A O 1
ATOM 1605 N N . GLY A 1 204 ? 3.657 44.573 15.205 1.00 15.87 204 GLY A N 1
ATOM 1606 C CA . GLY A 1 204 ? 2.642 44.804 14.191 1.00 16.53 204 GLY A CA 1
ATOM 1607 C C . GLY A 1 204 ? 2.925 46.048 13.369 1.00 18.04 204 GLY A C 1
ATOM 1608 O O . GLY A 1 204 ? 2.735 46.056 12.153 1.00 17.52 204 GLY A O 1
ATOM 1609 N N . ALA A 1 205 ? 3.379 47.104 14.037 1.00 16.87 205 ALA A N 1
ATOM 1610 C CA . ALA A 1 205 ? 3.698 48.357 13.361 1.00 17.37 205 ALA A CA 1
ATOM 1611 C C . ALA A 1 205 ? 4.965 48.233 12.514 1.00 17.68 205 ALA A C 1
ATOM 1612 O O . ALA A 1 205 ? 5.023 48.729 11.386 1.00 18.08 205 ALA A O 1
ATOM 1614 N N . LEU A 1 206 ? 5.980 47.570 13.058 1.00 17.03 206 LEU A N 1
ATOM 1615 C CA . LEU A 1 206 ? 7.240 47.410 12.337 1.00 17.16 206 LEU A CA 1
ATOM 1616 C C . LEU A 1 206 ? 7.025 46.639 11.035 1.00 17.29 206 LEU A C 1
ATOM 1617 O O . LEU A 1 206 ? 7.708 46.875 10.037 1.00 17.06 206 LEU A O 1
ATOM 1622 N N . LYS A 1 207 ? 6.053 45.731 11.062 1.00 18.55 207 LYS A N 1
ATOM 1623 C CA . LYS A 1 207 ? 5.710 44.885 9.923 1.00 18.93 207 LYS A CA 1
ATOM 1624 C C . LYS A 1 207 ? 5.197 45.647 8.699 1.00 18.62 207 LYS A C 1
ATOM 1625 O O . LYS A 1 207 ? 5.360 45.189 7.564 1.00 17.14 207 LYS A O 1
ATOM 1631 N N . GLY A 1 208 ? 4.581 46.804 8.928 1.00 18.40 208 GLY A N 1
ATOM 1632 C CA . GLY A 1 208 ? 4.036 47.596 7.834 1.00 17.64 208 GLY A CA 1
ATOM 1633 C C . GLY A 1 208 ? 5.035 48.031 6.772 1.00 17.94 208 GLY A C 1
ATOM 1634 O O . GLY A 1 208 ? 6.187 48.340 7.089 1.00 17.86 208 GLY A O 1
ATOM 1635 N N . PRO A 1 209 ? 4.616 48.076 5.494 1.00 17.77 209 PRO A N 1
ATOM 1636 C CA . PRO A 1 209 ? 5.440 48.458 4.347 1.00 18.62 209 PRO A CA 1
ATOM 1637 C C . PRO A 1 209 ? 5.926 49.917 4.432 1.00 18.94 209 PRO A C 1
ATOM 1638 O O . PRO A 1 209 ? 6.912 50.312 3.824 1.00 19.86 209 PRO A O 1
ATOM 1642 N N . LEU A 1 210 ? 5.159 50.733 5.185 1.00 17.88 210 LEU A N 1
ATOM 1643 C CA . LEU A 1 210 ? 5.558 52.129 5.379 1.00 17.87 210 LEU A CA 1
ATOM 1644 C C . LEU A 1 210 ? 6.490 52.295 6.585 1.00 19.16 210 LEU A C 1
ATOM 1645 O O . LEU A 1 210 ? 6.826 53.395 7.015 1.00 20.86 210 LEU A O 1
ATOM 1650 N N . HIS A 1 211 ? 6.869 51.143 7.169 1.00 17.99 211 HIS A N 1
ATOM 1651 C CA . HIS A 1 211 ? 7.802 51.162 8.289 1.00 19.18 211 HIS A CA 1
ATOM 1652 C C . HIS A 1 211 ? 8.896 50.112 8.084 1.00 20.30 211 HIS A C 1
ATOM 1653 O O . HIS A 1 211 ? 9.579 50.073 7.064 1.00 20.83 211 HIS A O 1
ATOM 1660 N N . GLY A 1 212 ? 9.100 49.221 9.075 1.00 19.57 212 GLY A N 1
ATOM 1661 C CA . GLY A 1 212 ? 10.172 48.229 8.896 1.00 18.97 212 GLY A CA 1
ATOM 1662 C C . GLY A 1 212 ? 9.936 47.296 7.687 1.00 18.81 212 GLY A C 1
ATOM 1663 O O . GLY A 1 212 ? 10.864 46.805 7.060 1.00 20.27 212 GLY A O 1
ATOM 1664 N N . GLY A 1 213 ? 8.663 47.046 7.404 1.00 17.34 213 GLY A N 1
ATOM 1665 C CA . GLY A 1 213 ? 8.299 46.151 6.316 1.00 17.78 213 GLY A CA 1
ATOM 1666 C C . GLY A 1 213 ? 8.823 46.576 4.955 1.00 18.03 213 GLY A C 1
ATOM 1667 O O . GLY A 1 213 ? 8.833 45.781 4.015 1.00 18.15 213 GLY A O 1
ATOM 1668 N N . ALA A 1 214 ? 9.246 47.832 4.834 1.00 17.98 214 ALA A N 1
ATOM 1669 C CA . ALA A 1 214 ? 9.782 48.318 3.569 1.00 18.80 214 ALA A CA 1
ATOM 1670 C C . ALA A 1 214 ? 11.017 47.487 3.205 1.00 18.81 214 ALA A C 1
ATOM 1671 O O . ALA A 1 214 ? 11.351 47.336 2.030 1.00 19.97 214 ALA A O 1
ATOM 1673 N N . SER A 1 215 ? 11.682 46.937 4.217 1.00 18.85 215 SER A N 1
ATOM 1674 C CA . SER A 1 215 ? 12.870 46.122 3.979 1.00 18.96 215 SER A CA 1
ATOM 1675 C C . SER A 1 215 ? 12.539 44.872 3.159 1.00 19.87 215 SER A C 1
ATOM 1676 O O . SER A 1 215 ? 13.352 44.423 2.353 1.00 19.15 215 SER A O 1
ATOM 1679 N N . GLU A 1 216 ? 11.346 44.315 3.353 1.00 20.14 216 GLU A N 1
ATOM 1680 C CA . GLU A 1 216 ? 10.952 43.121 2.608 1.00 21.23 216 GLU A CA 1
ATOM 1681 C C . GLU A 1 216 ? 10.478 43.487 1.202 1.00 21.32 216 GLU A C 1
ATOM 1682 O O . GLU A 1 216 ? 10.445 42.641 0.311 1.00 21.76 216 GLU A O 1
ATOM 1688 N N . LYS A 1 217 ? 10.116 44.751 1.006 1.00 20.61 217 LYS A N 1
ATOM 1689 C CA . LYS A 1 217 ? 9.656 45.209 -0.306 1.00 20.35 217 LYS A CA 1
ATOM 1690 C C . LYS A 1 217 ? 10.791 45.657 -1.223 1.00 19.91 217 LYS A C 1
ATOM 1691 O O . LYS A 1 217 ? 10.651 45.789 -2.427 1.00 18.76 217 LYS A O 1
ATOM 1697 N N . VAL A 1 218 ? 11.956 45.962 -0.616 1.00 17.92 218 VAL A N 1
ATOM 1698 C CA . VAL A 1 218 ? 13.042 46.475 -1.442 1.00 19.43 218 VAL A CA 1
ATOM 1699 C C . VAL A 1 218 ? 13.585 45.468 -2.469 1.00 19.84 218 VAL A C 1
ATOM 1700 O O . VAL A 1 218 ? 13.713 45.762 -3.653 1.00 19.57 218 VAL A O 1
ATOM 1704 N N . PRO A 1 219 ? 13.969 44.268 -2.024 1.00 20.04 219 PRO A N 1
ATOM 1705 C CA . PRO A 1 219 ? 14.468 43.266 -2.953 1.00 20.09 219 PRO A CA 1
ATOM 1706 C C . PRO A 1 219 ? 13.586 43.095 -4.213 1.00 20.06 219 PRO A C 1
ATOM 1707 O O . PRO A 1 219 ? 14.056 43.132 -5.340 1.00 20.43 219 PRO A O 1
ATOM 1711 N N . PRO A 1 220 ? 12.267 42.908 -4.025 1.00 20.00 220 PRO A N 1
ATOM 1712 C CA . PRO A 1 220 ? 11.351 42.739 -5.165 1.00 19.74 220 PRO A CA 1
ATOM 1713 C C . PRO A 1 220 ? 11.296 43.993 -6.046 1.00 19.24 220 PRO A C 1
ATOM 1714 O O . PRO A 1 220 ? 11.135 43.914 -7.274 1.00 17.51 220 PRO A O 1
ATOM 1718 N N . MET A 1 221 ? 11.417 45.152 -5.410 1.00 16.89 221 MET A N 1
ATOM 1719 C CA . MET A 1 221 ? 11.392 46.414 -6.137 1.00 18.42 221 MET A CA 1
ATOM 1720 C C . MET A 1 221 ? 12.651 46.517 -6.987 1.00 18.17 221 MET A C 1
ATOM 1721 O O . MET A 1 221 ? 12.597 46.913 -8.152 1.00 18.43 221 MET A O 1
ATOM 1726 N N . LEU A 1 222 ? 13.786 46.158 -6.395 1.00 16.86 222 LEU A N 1
ATOM 1727 C CA . LEU A 1 222 ? 15.057 46.200 -7.110 1.00 17.77 222 LEU A CA 1
ATOM 1728 C C . LEU A 1 222 ? 15.002 45.268 -8.320 1.00 18.77 222 LEU A C 1
ATOM 1729 O O . LEU A 1 222 ? 15.482 45.606 -9.403 1.00 18.82 222 LEU A O 1
ATOM 1734 N N . GLU A 1 223 ? 14.406 44.093 -8.137 1.00 18.61 223 GLU A N 1
ATOM 1735 C CA . GLU A 1 223 ? 14.295 43.129 -9.223 1.00 20.32 223 GLU A CA 1
ATOM 1736 C C . GLU A 1 223 ? 13.323 43.630 -10.286 1.00 21.40 223 GLU A C 1
ATOM 1737 O O . GLU A 1 223 ? 13.514 43.383 -11.484 1.00 21.11 223 GLU A O 1
ATOM 1743 N N . GLU A 1 224 ? 12.299 44.361 -9.849 1.00 21.39 224 GLU A N 1
ATOM 1744 C CA . GLU A 1 224 ? 11.315 44.921 -10.766 1.00 21.89 224 GLU A CA 1
ATOM 1745 C C . GLU A 1 224 ? 12.024 45.926 -11.671 1.00 21.48 224 GLU A C 1
ATOM 1746 O O . GLU A 1 224 ? 11.724 46.028 -12.862 1.00 22.31 224 GLU A O 1
ATOM 1752 N N . ILE A 1 225 ? 12.960 46.677 -11.095 1.00 20.46 225 ILE A N 1
ATOM 1753 C CA . ILE A 1 225 ? 13.724 47.656 -11.864 1.00 21.14 225 ILE A CA 1
ATOM 1754 C C . ILE A 1 225 ? 14.600 46.875 -12.848 1.00 21.48 225 ILE A C 1
ATOM 1755 O O . ILE A 1 225 ? 14.761 47.263 -14.009 1.00 19.77 225 ILE A O 1
ATOM 1760 N N . GLY A 1 226 ? 15.168 45.774 -12.364 1.00 21.62 226 GLY A N 1
ATOM 1761 C CA . GLY A 1 226 ? 15.979 44.917 -13.213 1.00 21.61 226 GLY A CA 1
ATOM 1762 C C . GLY A 1 226 ? 17.455 45.213 -13.342 1.00 21.95 226 GLY A C 1
ATOM 1763 O O . GLY A 1 226 ? 18.277 44.306 -13.207 1.00 21.13 226 GLY A O 1
ATOM 1764 N N . SER A 1 227 ? 17.805 46.463 -13.628 1.00 20.74 227 SER A N 1
ATOM 1765 C CA . SER A 1 227 ? 19.211 46.818 -13.769 1.00 20.93 227 SER A CA 1
ATOM 1766 C C . SER A 1 227 ? 19.421 48.314 -13.664 1.00 21.22 227 SER A C 1
ATOM 1767 O O . SER A 1 227 ? 18.465 49.092 -13.677 1.00 20.99 227 SER A O 1
ATOM 1770 N N . GLU A 1 228 ? 20.688 48.698 -13.579 1.00 20.03 228 GLU A N 1
ATOM 1771 C CA . GLU A 1 228 ? 21.076 50.092 -13.475 1.00 21.65 228 GLU A CA 1
ATOM 1772 C C . GLU A 1 228 ? 20.601 50.902 -14.677 1.00 22.48 228 GLU A C 1
ATOM 1773 O O . GLU A 1 228 ? 20.356 52.098 -14.563 1.00 22.19 228 GLU A O 1
ATOM 1779 N N . ASP A 1 229 ? 20.474 50.250 -15.829 1.00 23.11 229 ASP A N 1
ATOM 1780 C CA . ASP A 1 229 ? 20.050 50.938 -17.046 1.00 23.94 229 ASP A CA 1
ATOM 1781 C C . ASP A 1 229 ? 18.584 51.346 -17.034 1.00 24.34 229 ASP A C 1
ATOM 1782 O O . ASP A 1 229 ? 18.184 52.251 -17.764 1.00 24.82 229 ASP A O 1
ATOM 1787 N N . ARG A 1 230 ? 17.788 50.679 -16.204 1.00 22.94 230 ARG A N 1
ATOM 1788 C CA . ARG A 1 230 ? 16.360 50.949 -16.138 1.00 23.12 230 ARG A CA 1
ATOM 1789 C C . ARG A 1 230 ? 15.913 51.800 -14.946 1.00 22.58 230 ARG A C 1
ATOM 1790 O O . ARG A 1 230 ? 14.718 52.040 -14.770 1.00 21.14 230 ARG A O 1
ATOM 1798 N N . VAL A 1 231 ? 16.864 52.262 -14.140 1.00 22.91 231 VAL A N 1
ATOM 1799 C CA . VAL A 1 231 ? 16.536 53.073 -12.968 1.00 23.37 231 VAL A CA 1
ATOM 1800 C C . VAL A 1 231 ? 15.777 54.361 -13.297 1.00 24.56 231 VAL A C 1
ATOM 1801 O O . VAL A 1 231 ? 14.713 54.619 -12.737 1.00 23.95 231 VAL A O 1
ATOM 1805 N N . GLU A 1 232 ? 16.315 55.167 -14.204 1.00 26.33 232 GLU A N 1
ATOM 1806 C CA . GLU A 1 232 ? 15.660 56.420 -14.568 1.00 28.45 232 GLU A CA 1
ATOM 1807 C C . GLU A 1 232 ? 14.188 56.237 -14.931 1.00 28.15 232 GLU A C 1
ATOM 1808 O O . GLU A 1 232 ? 13.320 56.947 -14.421 1.00 27.34 232 GLU A O 1
ATOM 1814 N N . GLU A 1 233 ? 13.911 55.280 -15.811 1.00 28.85 233 GLU A N 1
ATOM 1815 C CA . GLU A 1 233 ? 12.545 55.006 -16.248 1.00 29.28 233 GLU A CA 1
ATOM 1816 C C . GLU A 1 233 ? 11.626 54.591 -15.099 1.00 27.57 233 GLU A C 1
ATOM 1817 O O . GLU A 1 233 ? 10.463 54.999 -15.037 1.00 26.02 233 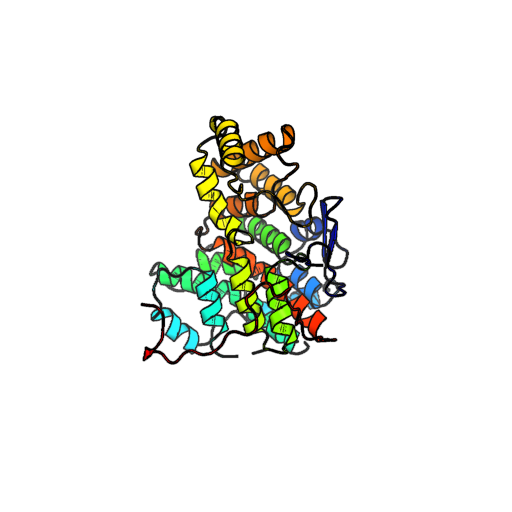GLU A O 1
ATOM 1823 N N . PHE A 1 234 ? 12.144 53.766 -14.197 1.00 25.99 234 PHE A N 1
ATOM 1824 C CA . PHE A 1 234 ? 11.358 53.300 -13.062 1.00 24.82 234 PHE A CA 1
ATOM 1825 C C . PHE A 1 234 ? 10.995 54.452 -12.129 1.00 24.97 234 PHE A C 1
ATOM 1826 O O . PHE A 1 234 ? 9.851 54.563 -11.682 1.00 24.10 234 PHE A O 1
ATOM 1834 N N . VAL A 1 235 ? 11.976 55.298 -11.829 1.00 24.42 235 VAL A N 1
ATOM 1835 C CA . VAL A 1 235 ? 11.748 56.434 -10.940 1.00 26.02 235 VAL A CA 1
ATOM 1836 C C . VAL A 1 235 ? 10.717 57.398 -11.525 1.00 26.47 235 VAL A C 1
ATOM 1837 O O . VAL A 1 235 ? 9.796 57.823 -10.828 1.00 26.50 235 VAL A O 1
ATOM 1841 N N . GLN A 1 236 ? 10.866 57.733 -12.803 1.00 27.52 236 GLN A N 1
ATOM 1842 C CA . GLN A 1 236 ? 9.926 58.642 -13.452 1.00 28.85 236 GLN A CA 1
ATOM 1843 C C . GLN A 1 236 ? 8.513 58.071 -13.419 1.00 28.66 236 GLN A C 1
ATOM 1844 O O . GLN A 1 236 ? 7.543 58.803 -13.207 1.00 27.92 236 GLN A O 1
ATOM 1850 N N . LYS A 1 237 ? 8.408 56.761 -13.624 1.00 28.21 237 LYS A N 1
ATOM 1851 C CA . LYS A 1 237 ? 7.126 56.069 -13.597 1.00 29.80 237 LYS A CA 1
ATOM 1852 C C . LYS A 1 237 ? 6.505 56.191 -12.209 1.00 29.68 237 LYS A C 1
ATOM 1853 O O . LYS A 1 237 ? 5.305 56.427 -12.073 1.00 28.47 237 LYS A O 1
ATOM 1859 N N . CYS A 1 238 ? 7.330 56.018 -11.179 1.00 29.15 238 CYS A N 1
ATOM 1860 C CA . CYS A 1 238 ? 6.862 56.116 -9.801 1.00 28.55 238 CYS A CA 1
ATOM 1861 C C . CYS A 1 238 ? 6.323 57.510 -9.491 1.00 29.06 238 CYS A C 1
ATOM 1862 O O . CYS A 1 238 ? 5.308 57.655 -8.809 1.00 29.10 238 CYS A O 1
ATOM 1865 N N . LEU A 1 239 ? 7.002 58.533 -9.994 1.00 29.44 239 LEU A N 1
ATOM 1866 C CA . LEU A 1 239 ? 6.570 59.904 -9.759 1.00 31.88 239 LEU A CA 1
ATOM 1867 C C . LEU A 1 239 ? 5.203 60.156 -10.393 1.00 32.87 239 LEU A C 1
ATOM 1868 O O . LEU A 1 239 ? 4.330 60.775 -9.783 1.00 32.01 239 LEU A O 1
ATOM 1873 N N . LYS A 1 240 ? 5.022 59.664 -11.614 1.00 34.05 240 LYS A N 1
ATOM 1874 C CA . LYS A 1 240 ? 3.761 59.833 -12.331 1.00 36.04 240 LYS A CA 1
ATOM 1875 C C . LYS A 1 240 ? 2.608 59.107 -11.638 1.00 36.35 240 LYS A C 1
ATOM 1876 O O . LYS A 1 240 ? 1.509 59.650 -11.515 1.00 35.74 240 LYS A O 1
ATOM 1882 N N . GLU A 1 241 ? 2.863 57.881 -11.190 1.00 35.16 241 GLU A N 1
ATOM 1883 C CA . GLU A 1 241 ? 1.838 57.080 -10.525 1.00 35.53 241 GLU A CA 1
ATOM 1884 C C . GLU A 1 241 ? 1.723 57.409 -9.044 1.00 34.69 241 GLU A C 1
ATOM 1885 O O . GLU A 1 241 ? 0.843 56.893 -8.357 1.00 34.87 241 GLU A O 1
ATOM 1891 N N . LYS A 1 242 ? 2.615 58.263 -8.555 1.00 33.96 242 LYS A N 1
ATOM 1892 C CA . LYS A 1 242 ? 2.622 58.628 -7.145 1.00 33.58 242 LYS A CA 1
ATOM 1893 C C . LYS A 1 242 ? 2.826 57.358 -6.323 1.00 31.74 242 LYS A C 1
ATOM 1894 O O . LYS A 1 242 ? 2.198 57.164 -5.281 1.00 30.73 242 LYS A O 1
ATOM 1900 N N . ARG A 1 243 ? 3.700 56.487 -6.817 1.00 28.79 243 ARG A N 1
ATOM 1901 C CA . ARG A 1 243 ? 4.010 55.235 -6.136 1.00 28.41 243 ARG A CA 1
ATOM 1902 C C . ARG A 1 243 ? 5.161 55.485 -5.171 1.00 27.13 243 ARG A C 1
ATOM 1903 O O . ARG A 1 243 ? 6.150 56.123 -5.528 1.00 26.29 243 ARG A O 1
ATOM 1911 N N . LYS A 1 244 ? 5.027 54.982 -3.950 1.00 26.06 244 LYS A N 1
ATOM 1912 C CA . LYS A 1 244 ? 6.057 55.165 -2.938 1.00 26.29 244 LYS A CA 1
ATOM 1913 C C . LYS A 1 244 ? 7.293 54.337 -3.278 1.00 25.83 244 LYS A C 1
ATOM 1914 O O . LYS A 1 244 ? 7.199 53.127 -3.472 1.00 26.50 244 LYS A O 1
ATOM 1920 N N . ILE A 1 245 ? 8.447 54.994 -3.365 1.00 23.68 245 ILE A N 1
ATOM 1921 C CA . ILE A 1 245 ? 9.695 54.294 -3.654 1.00 23.08 245 ILE A CA 1
ATOM 1922 C C . ILE A 1 245 ? 10.234 53.744 -2.331 1.00 22.50 245 ILE A C 1
ATOM 1923 O O . ILE A 1 245 ? 10.676 54.500 -1.468 1.00 22.40 245 ILE A O 1
ATOM 1928 N N . MET A 1 246 ? 10.181 52.424 -2.179 1.00 20.74 246 MET A N 1
ATOM 1929 C CA . MET A 1 246 ? 10.640 51.764 -0.960 1.00 20.98 246 MET A CA 1
ATOM 1930 C C . MET A 1 246 ? 12.136 51.962 -0.714 1.00 19.65 246 MET A C 1
ATOM 1931 O O . MET A 1 246 ? 12.928 51.979 -1.648 1.00 19.53 246 MET A O 1
ATOM 1936 N N . GLY A 1 247 ? 12.518 52.114 0.551 1.00 20.05 247 GLY A N 1
ATOM 1937 C CA . GLY A 1 247 ? 13.921 52.301 0.868 1.00 19.36 247 GLY A CA 1
ATOM 1938 C C . GLY A 1 247 ? 14.354 53.755 0.857 1.00 19.57 247 GLY A C 1
ATOM 1939 O O . GLY A 1 247 ? 15.506 54.061 1.150 1.00 19.97 247 GLY A O 1
ATOM 1940 N N . PHE A 1 248 ? 13.436 54.651 0.510 1.00 19.39 248 PHE A N 1
ATOM 1941 C CA . PHE A 1 248 ? 13.733 56.083 0.477 1.00 19.48 248 PHE A CA 1
ATOM 1942 C C . PHE A 1 248 ? 12.721 56.873 1.291 1.00 18.95 248 PHE A C 1
ATOM 1943 O O . PHE A 1 248 ? 11.593 56.422 1.503 1.00 18.82 248 PHE A O 1
ATOM 1951 N N . GLY A 1 249 ? 13.132 58.056 1.735 1.00 19.37 249 GLY A N 1
ATOM 1952 C CA . GLY A 1 249 ? 12.250 58.908 2.510 1.00 19.23 249 GLY A CA 1
ATOM 1953 C C . GLY A 1 249 ? 12.311 58.667 4.006 1.00 20.51 249 GLY A C 1
ATOM 1954 O O . GLY A 1 249 ? 12.692 57.585 4.467 1.00 20.65 249 GLY A O 1
ATOM 1955 N N . HIS A 1 250 ? 11.938 59.686 4.773 1.00 18.77 250 HIS A N 1
ATOM 1956 C CA . HIS A 1 250 ? 11.938 59.576 6.220 1.00 19.78 250 HIS A CA 1
ATOM 1957 C C . HIS A 1 250 ? 11.185 60.758 6.813 1.00 21.34 250 HIS A C 1
ATOM 1958 O O . HIS A 1 250 ? 11.129 61.843 6.222 1.00 19.30 250 HIS A O 1
ATOM 1965 N N . ARG A 1 251 ? 10.594 60.535 7.980 1.00 20.56 251 ARG A N 1
ATOM 1966 C CA . ARG A 1 251 ? 9.843 61.573 8.666 1.00 20.39 251 ARG A CA 1
ATOM 1967 C C . ARG A 1 251 ? 10.785 62.599 9.304 1.00 20.96 251 ARG A C 1
ATOM 1968 O O . ARG A 1 251 ? 10.487 63.795 9.329 1.00 19.01 251 ARG A O 1
ATOM 1976 N N . VAL A 1 252 ? 11.938 62.134 9.783 1.00 20.36 252 VAL A N 1
ATOM 1977 C CA . VAL A 1 252 ? 12.882 63.012 10.469 1.00 20.88 252 VAL A CA 1
ATOM 1978 C C . VAL A 1 252 ? 14.150 63.393 9.708 1.00 21.21 252 VAL A C 1
ATOM 1979 O O . VAL A 1 252 ? 14.509 64.568 9.656 1.00 19.72 252 VAL A O 1
ATOM 1983 N N . TYR A 1 253 ? 14.847 62.413 9.146 1.00 20.38 253 TYR A N 1
ATOM 1984 C CA . TYR A 1 253 ? 16.033 62.731 8.377 1.00 21.02 253 TYR A CA 1
ATOM 1985 C C . TYR A 1 253 ? 15.653 63.602 7.180 1.00 21.43 253 TYR A C 1
ATOM 1986 O O . TYR A 1 253 ? 14.779 63.270 6.389 1.00 20.89 253 TYR A O 1
ATOM 1995 N N . LYS A 1 254 ? 16.317 64.774 7.093 1.00 23.60 254 LYS A N 1
ATOM 1996 C CA . LYS A 1 254 ? 16.166 65.619 5.912 1.00 25.52 254 LYS A CA 1
ATOM 1997 C C . LYS A 1 254 ? 17.357 65.483 4.946 1.00 25.56 254 LYS A C 1
ATOM 1998 O O . LYS A 1 254 ? 17.575 66.287 4.049 1.00 27.04 254 LYS A O 1
ATOM 2004 N N . THR A 1 255 ? 18.156 64.429 5.205 1.00 24.39 255 THR A N 1
ATOM 2005 C CA . THR A 1 255 ? 19.322 64.141 4.376 1.00 24.06 255 THR A CA 1
ATOM 2006 C C . THR A 1 255 ? 19.669 62.655 4.477 1.00 22.90 255 THR A C 1
ATOM 2007 O O . THR A 1 255 ? 18.821 61.817 4.755 1.00 22.24 255 THR A O 1
ATOM 2011 N N . TYR A 1 256 ? 20.921 62.263 4.288 1.00 20.95 256 TYR A N 1
ATOM 2012 C CA . TYR A 1 256 ? 21.288 60.858 4.395 1.00 21.66 256 TYR A CA 1
ATOM 2013 C C . TYR A 1 256 ? 21.026 60.270 5.777 1.00 22.24 256 TYR A C 1
ATOM 2014 O O . TYR A 1 256 ? 21.174 60.944 6.794 1.00 22.29 256 TYR A O 1
ATOM 2023 N N . ASP A 1 257 ? 20.635 59.001 5.788 1.00 20.65 257 ASP A N 1
ATOM 2024 C CA . ASP A 1 257 ? 20.382 58.247 7.012 1.00 21.11 257 ASP A CA 1
ATOM 2025 C C . ASP A 1 257 ? 21.754 57.635 7.316 1.00 19.44 257 ASP A C 1
ATOM 2026 O O . ASP A 1 257 ? 22.259 56.836 6.532 1.00 19.78 257 ASP A O 1
ATOM 2031 N N . PRO A 1 258 ? 22.378 58.015 8.449 1.00 19.52 258 PRO A N 1
ATOM 2032 C CA . PRO A 1 258 ? 23.703 57.490 8.819 1.00 19.49 258 PRO A CA 1
ATOM 2033 C C . PRO A 1 258 ? 23.809 55.965 8.854 1.00 19.29 258 PRO A C 1
ATOM 2034 O O . PRO A 1 258 ? 24.875 55.403 8.582 1.00 19.39 258 PRO A O 1
ATOM 2038 N N . ARG A 1 259 ? 22.710 55.299 9.195 1.00 18.12 259 ARG A N 1
ATOM 2039 C CA . ARG A 1 259 ? 22.697 53.839 9.237 1.00 18.06 259 ARG A CA 1
ATOM 2040 C C . ARG A 1 259 ? 22.757 53.295 7.807 1.00 18.73 259 ARG A C 1
ATOM 2041 O O . ARG A 1 259 ? 23.403 52.277 7.549 1.00 20.22 259 ARG A O 1
ATOM 2049 N N . ALA A 1 260 ? 22.083 53.972 6.880 1.00 19.14 260 ALA A N 1
ATOM 2050 C CA . ALA A 1 260 ? 22.090 53.545 5.481 1.00 19.48 260 ALA A CA 1
ATOM 2051 C C . ALA A 1 260 ? 23.497 53.733 4.908 1.00 19.57 260 ALA A C 1
ATOM 2052 O O . ALA A 1 260 ? 23.997 52.886 4.168 1.00 19.56 260 ALA A O 1
ATOM 2054 N N . VAL A 1 261 ? 24.128 54.850 5.255 1.00 19.86 261 VAL A N 1
ATOM 2055 C CA . VAL A 1 261 ? 25.479 55.138 4.787 1.00 19.61 261 VAL A CA 1
ATOM 2056 C C . VAL A 1 261 ? 26.445 54.063 5.279 1.00 19.99 261 VAL A C 1
ATOM 2057 O O . VAL A 1 261 ? 27.271 53.554 4.512 1.00 19.52 261 VAL A O 1
ATOM 2061 N N . PHE A 1 262 ? 26.336 53.717 6.560 1.00 20.05 262 PHE A N 1
ATOM 2062 C CA . PHE A 1 262 ? 27.197 52.700 7.148 1.00 20.09 262 PHE A CA 1
ATOM 2063 C C . PHE A 1 262 ? 27.014 51.366 6.416 1.00 19.65 262 PHE A C 1
ATOM 2064 O O . PHE A 1 262 ? 27.990 50.752 5.981 1.00 20.04 262 PHE A O 1
ATOM 2072 N N . LEU A 1 263 ? 25.767 50.924 6.275 1.00 17.41 263 LEU A N 1
ATOM 2073 C CA . LEU A 1 263 ? 25.491 49.662 5.597 1.00 18.15 263 LEU A CA 1
ATOM 2074 C C . LEU A 1 263 ? 25.857 49.690 4.115 1.00 17.93 263 LEU A C 1
ATOM 2075 O O . LEU A 1 263 ? 26.203 48.659 3.546 1.00 17.53 263 LEU A O 1
ATOM 2080 N N . LYS A 1 264 ? 25.775 50.855 3.481 1.00 17.76 264 LYS A N 1
ATOM 2081 C CA . LYS A 1 264 ? 26.151 50.932 2.075 1.00 18.96 264 LYS A CA 1
ATOM 2082 C C . LYS A 1 264 ? 27.646 50.632 1.966 1.00 19.03 264 LYS A C 1
ATOM 2083 O O . LYS A 1 264 ? 28.088 49.953 1.038 1.00 18.22 264 LYS A O 1
ATOM 2089 N N . ARG A 1 265 ? 28.420 51.129 2.928 1.00 19.92 265 ARG A N 1
ATOM 2090 C CA . ARG A 1 265 ? 29.858 50.897 2.927 1.00 20.95 265 ARG A CA 1
ATOM 2091 C C . ARG A 1 265 ? 30.145 49.417 3.167 1.00 21.70 265 ARG A C 1
ATOM 2092 O O . ARG A 1 265 ? 31.051 48.843 2.561 1.00 21.67 265 ARG A O 1
ATOM 2100 N N . VAL A 1 266 ? 29.375 48.802 4.058 1.00 21.02 266 VAL A N 1
ATOM 2101 C CA . VAL A 1 266 ? 29.542 47.383 4.356 1.00 20.47 266 VAL A CA 1
ATOM 2102 C C . VAL A 1 266 ? 29.390 46.574 3.070 1.00 21.45 266 VAL A C 1
ATOM 2103 O O . VAL A 1 266 ? 30.226 45.725 2.750 1.00 21.72 266 VAL A O 1
ATOM 2107 N N . LEU A 1 267 ? 28.317 46.844 2.335 1.00 19.43 267 LEU A N 1
ATOM 2108 C CA . LEU A 1 267 ? 28.060 46.145 1.082 1.00 19.40 267 LEU A CA 1
ATOM 2109 C C . LEU A 1 267 ? 29.140 46.445 0.042 1.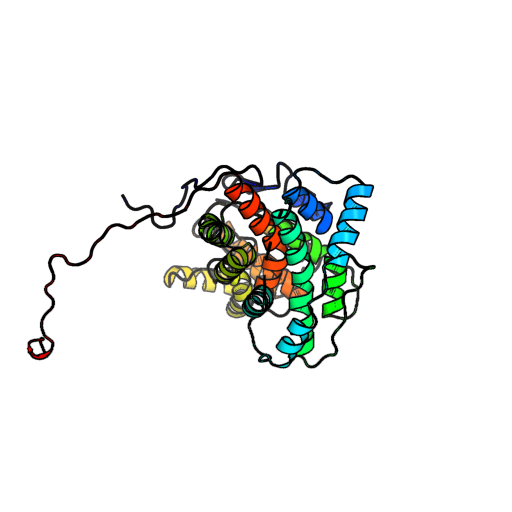00 20.65 267 LEU A C 1
ATOM 2110 O O . LEU A 1 267 ? 29.583 45.553 -0.684 1.00 21.47 267 LEU A O 1
ATOM 2115 N N . GLN A 1 268 ? 29.568 47.701 -0.024 1.00 20.55 268 GLN A N 1
ATOM 2116 C CA . GLN A 1 268 ? 30.597 48.094 -0.978 1.00 21.13 268 GLN A CA 1
ATOM 2117 C C . GLN A 1 268 ? 31.890 47.331 -0.714 1.00 21.49 268 GLN A C 1
ATOM 2118 O O . GLN A 1 268 ? 32.599 46.944 -1.644 1.00 19.83 268 GLN A O 1
ATOM 2124 N N . GLU A 1 269 ? 32.189 47.119 0.563 1.00 21.96 269 GLU A N 1
ATOM 2125 C CA . GLU A 1 269 ? 33.408 46.430 0.949 1.00 23.72 269 GLU A CA 1
ATOM 2126 C C . GLU A 1 269 ? 33.320 44.908 0.917 1.00 24.26 269 GLU A C 1
ATOM 2127 O O . GLU A 1 269 ? 34.326 44.239 0.676 1.00 25.42 269 GLU A O 1
ATOM 2133 N N . HIS A 1 270 ? 32.128 44.355 1.134 1.00 22.95 270 HIS A N 1
ATOM 2134 C CA . HIS A 1 270 ? 31.982 42.901 1.153 1.00 23.20 270 HIS A CA 1
ATOM 2135 C C . HIS A 1 270 ? 31.151 42.248 0.056 1.00 23.12 270 HIS A C 1
ATOM 2136 O O . HIS A 1 270 ? 31.344 41.066 -0.235 1.00 23.00 270 HIS A O 1
ATOM 2143 N N . PHE A 1 271 ? 30.2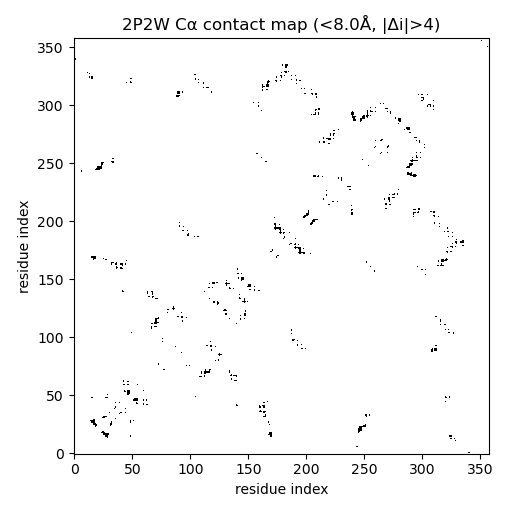28 42.996 -0.543 1.00 22.18 271 PHE A N 1
ATOM 2144 C CA . PHE A 1 271 ? 29.392 42.454 -1.615 1.00 21.85 271 PHE A CA 1
ATOM 2145 C C . PHE A 1 271 ? 29.225 43.463 -2.755 1.00 21.72 271 PHE A C 1
ATOM 2146 O O . PHE A 1 271 ? 28.110 43.733 -3.198 1.00 20.20 271 PHE A O 1
ATOM 2154 N N . PRO A 1 272 ? 30.342 44.004 -3.268 1.00 21.56 272 PRO A N 1
ATOM 2155 C CA . PRO A 1 272 ? 30.317 44.992 -4.355 1.00 21.41 272 PRO A CA 1
ATOM 2156 C C . PRO A 1 272 ? 29.711 44.489 -5.656 1.00 20.35 272 PRO A C 1
ATOM 2157 O O . PRO A 1 272 ? 29.236 45.276 -6.471 1.00 20.97 272 PRO A O 1
ATOM 2161 N N . ASP A 1 273 ? 29.739 43.176 -5.848 1.00 19.95 273 ASP A N 1
ATOM 2162 C CA . ASP A 1 273 ? 29.238 42.579 -7.075 1.00 20.54 273 ASP A CA 1
ATOM 2163 C C . ASP A 1 273 ? 27.820 42.042 -6.992 1.00 19.41 273 ASP A C 1
ATOM 2164 O O . ASP A 1 273 ? 27.329 41.428 -7.934 1.00 19.89 273 ASP A O 1
ATOM 2169 N N . SER A 1 274 ? 27.164 42.279 -5.861 1.00 18.55 274 SER A N 1
ATOM 2170 C CA . SER A 1 274 ? 25.785 41.856 -5.692 1.00 18.10 274 SER A CA 1
ATOM 2171 C C . SER A 1 274 ? 24.917 42.656 -6.667 1.00 19.38 274 SER A C 1
ATOM 2172 O O . SER A 1 274 ? 24.952 43.891 -6.671 1.00 18.57 274 SER A O 1
ATOM 2175 N N . LYS A 1 275 ? 24.153 41.951 -7.497 1.00 19.46 275 LYS A N 1
ATOM 2176 C CA . LYS A 1 275 ? 23.272 42.595 -8.471 1.00 20.68 275 LYS A CA 1
ATOM 2177 C C . LYS A 1 275 ? 22.302 43.528 -7.742 1.00 21.06 275 LYS A C 1
ATOM 2178 O O . LYS A 1 275 ? 22.034 44.641 -8.192 1.00 20.41 275 LYS A O 1
ATOM 2184 N N . LEU A 1 276 ? 21.778 43.065 -6.612 1.00 21.28 276 LEU A N 1
ATOM 2185 C CA . LEU A 1 276 ? 20.850 43.868 -5.823 1.00 21.03 276 LEU A CA 1
ATOM 2186 C C . LEU A 1 276 ? 21.525 45.157 -5.369 1.00 19.50 276 LEU A C 1
ATOM 2187 O O . LEU A 1 276 ? 20.955 46.243 -5.482 1.00 17.92 276 LEU A O 1
ATOM 2192 N N . PHE A 1 277 ? 22.746 45.039 -4.859 1.00 19.62 277 PHE A N 1
ATOM 2193 C CA . PHE A 1 277 ? 23.463 46.214 -4.400 1.00 19.02 277 PHE A CA 1
ATOM 2194 C C . PHE A 1 277 ? 23.708 47.196 -5.545 1.00 19.42 277 PHE A C 1
ATOM 2195 O O . PHE A 1 277 ? 23.516 48.399 -5.380 1.00 17.91 277 PHE A O 1
ATOM 2203 N N . ARG A 1 278 ? 24.123 46.686 -6.702 1.00 19.11 278 ARG A N 1
ATOM 2204 C CA . ARG A 1 278 ? 24.395 47.549 -7.854 1.00 19.59 278 ARG A CA 1
ATOM 2205 C C . ARG A 1 278 ? 23.154 48.367 -8.212 1.00 18.74 278 ARG A C 1
ATOM 2206 O O . ARG A 1 278 ? 23.241 49.566 -8.475 1.00 18.57 278 ARG A O 1
ATOM 2214 N N . ILE A 1 279 ? 21.999 47.712 -8.231 1.00 17.03 279 ILE A N 1
ATOM 2215 C CA . ILE A 1 279 ? 20.755 48.398 -8.568 1.00 17.17 279 ILE A CA 1
ATOM 2216 C C . ILE A 1 279 ? 20.396 49.446 -7.508 1.00 16.86 279 ILE A C 1
ATOM 2217 O O . ILE A 1 279 ? 20.050 50.581 -7.836 1.00 17.31 279 ILE A O 1
ATOM 2222 N N . ALA A 1 280 ? 20.488 49.062 -6.240 1.00 17.01 280 ALA A N 1
ATOM 2223 C CA . ALA A 1 280 ? 20.167 49.972 -5.138 1.00 17.51 280 ALA A CA 1
ATOM 2224 C C . ALA A 1 280 ? 21.091 51.193 -5.141 1.00 18.99 280 ALA A C 1
ATOM 2225 O O . ALA A 1 280 ? 20.665 52.323 -4.870 1.00 17.36 280 ALA A O 1
ATOM 2227 N N . SER A 1 281 ? 22.362 50.958 -5.444 1.00 17.76 281 SER A N 1
ATOM 2228 C CA . SER A 1 281 ? 23.336 52.039 -5.479 1.00 19.19 281 SER A CA 1
ATOM 2229 C C . SER A 1 281 ? 23.015 52.997 -6.621 1.00 19.41 281 SER A C 1
ATOM 2230 O O . SER A 1 281 ? 23.127 54.216 -6.472 1.00 18.90 281 SER A O 1
ATOM 2233 N N . LYS A 1 282 ? 22.614 52.442 -7.763 1.00 19.23 282 LYS A N 1
ATOM 2234 C CA . LYS A 1 282 ? 22.279 53.261 -8.923 1.00 19.17 282 LYS A CA 1
ATOM 2235 C C . LYS A 1 282 ? 21.002 54.053 -8.657 1.00 20.50 282 LYS A C 1
ATOM 2236 O O . LYS A 1 282 ? 20.862 55.195 -9.099 1.00 19.14 282 LYS A O 1
ATOM 2242 N N . LEU A 1 283 ? 20.071 53.437 -7.935 1.00 19.36 283 LEU A N 1
ATOM 2243 C CA . LEU A 1 283 ? 18.810 54.091 -7.603 1.00 20.70 283 LEU A CA 1
ATOM 2244 C C . LEU A 1 283 ? 19.104 55.321 -6.741 1.00 21.45 283 LEU A C 1
ATOM 2245 O O . LEU A 1 283 ? 18.534 56.394 -6.952 1.00 21.08 283 LEU A O 1
ATOM 2250 N N . GLU A 1 284 ? 20.006 55.166 -5.777 1.00 21.61 284 GLU A N 1
ATOM 2251 C CA . GLU A 1 284 ? 20.374 56.280 -4.914 1.00 22.51 284 GLU A CA 1
ATOM 2252 C C . GLU A 1 284 ? 21.037 57.373 -5.744 1.00 23.37 284 GLU A C 1
ATOM 2253 O O . GLU A 1 284 ? 20.727 58.556 -5.590 1.00 22.11 284 GLU A O 1
ATOM 2259 N N . GLU A 1 285 ? 21.952 56.972 -6.620 1.00 22.19 285 GLU A N 1
ATOM 2260 C CA . GLU A 1 285 ? 22.656 57.934 -7.461 1.00 24.15 285 GLU A CA 1
ATOM 2261 C C . GLU A 1 285 ? 21.690 58.793 -8.264 1.00 23.38 285 GLU A C 1
ATOM 2262 O O . GLU A 1 285 ? 21.825 60.016 -8.310 1.00 25.23 285 GLU A O 1
ATOM 2268 N N . TYR A 1 286 ? 20.716 58.154 -8.899 1.00 21.80 286 TYR A N 1
ATOM 2269 C CA . TYR A 1 286 ? 19.762 58.883 -9.717 1.00 23.38 286 TYR A CA 1
ATOM 2270 C C . TYR A 1 286 ? 18.850 59.808 -8.918 1.00 23.39 286 TYR A C 1
ATOM 2271 O O . TYR A 1 286 ? 18.642 60.967 -9.290 1.00 22.54 286 TYR A O 1
ATOM 2280 N N . ILE A 1 287 ? 18.307 59.291 -7.822 1.00 22.46 287 ILE A N 1
ATOM 2281 C CA . ILE A 1 287 ? 17.397 60.063 -6.992 1.00 22.47 287 ILE A CA 1
ATOM 2282 C C . ILE A 1 287 ? 18.073 61.239 -6.299 1.00 23.69 287 ILE A C 1
ATOM 2283 O O . ILE A 1 287 ? 17.533 62.342 -6.284 1.00 24.52 287 ILE A O 1
ATOM 2288 N N . VAL A 1 288 ? 19.258 61.014 -5.742 1.00 22.86 288 VAL A N 1
ATOM 2289 C CA . VAL A 1 288 ? 19.974 62.081 -5.057 1.00 24.07 288 VAL A CA 1
ATOM 2290 C C . VAL A 1 288 ? 20.600 63.097 -6.023 1.00 25.21 288 VAL A C 1
ATOM 2291 O O . VAL A 1 288 ? 20.501 64.305 -5.795 1.00 24.71 288 VAL A O 1
ATOM 2295 N N . SER A 1 289 ? 21.229 62.626 -7.101 1.00 25.24 289 SER A N 1
ATOM 2296 C CA . SER A 1 289 ? 21.856 63.551 -8.052 1.00 26.11 289 SER A CA 1
ATOM 2297 C C . SER A 1 289 ? 20.828 64.450 -8.745 1.00 25.87 289 SER A C 1
ATOM 2298 O O . SER A 1 289 ? 21.121 65.602 -9.070 1.00 26.52 289 SER A O 1
ATOM 2301 N N . ASN A 1 290 ? 19.626 63.929 -8.967 1.00 23.48 290 ASN A N 1
ATOM 2302 C CA . ASN A 1 290 ? 18.568 64.709 -9.600 1.00 25.66 290 ASN A CA 1
ATOM 2303 C C . ASN A 1 290 ? 17.675 65.392 -8.559 1.00 25.12 290 ASN A C 1
ATOM 2304 O O . ASN A 1 290 ? 16.683 66.034 -8.905 1.00 24.85 290 ASN A O 1
ATOM 2309 N N . LYS A 1 291 ? 18.040 65.252 -7.287 1.00 25.25 291 LYS A N 1
ATOM 2310 C CA . LYS A 1 291 ? 17.291 65.849 -6.184 1.00 25.90 291 LYS A CA 1
ATOM 2311 C C . LYS A 1 291 ? 15.801 65.536 -6.254 1.00 26.51 291 LYS A C 1
ATOM 2312 O O . LYS A 1 291 ? 14.960 66.383 -5.937 1.00 26.52 291 LYS A O 1
ATOM 2318 N N . ILE A 1 292 ? 15.480 64.314 -6.662 1.00 25.85 292 ILE A N 1
ATOM 2319 C CA . ILE A 1 292 ? 14.094 63.887 -6.782 1.00 25.69 292 ILE A CA 1
ATOM 2320 C C . ILE A 1 292 ? 13.384 63.911 -5.428 1.00 26.78 292 ILE A C 1
ATOM 2321 O O . ILE A 1 292 ? 13.726 63.147 -4.525 1.00 24.68 292 ILE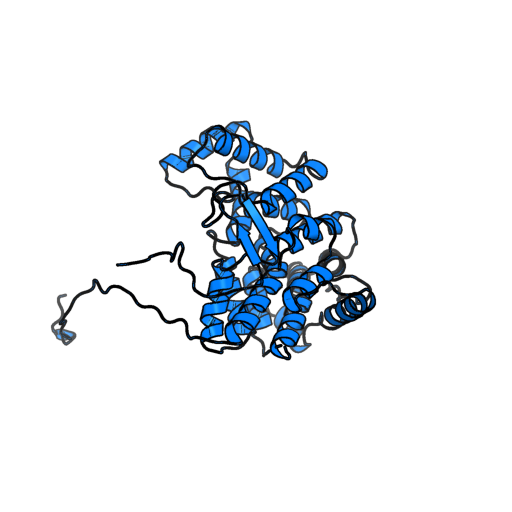 A O 1
ATOM 2326 N N . LYS A 1 293 ? 12.401 64.800 -5.302 1.00 27.26 293 LYS A N 1
ATOM 2327 C CA . LYS A 1 293 ? 11.612 64.947 -4.081 1.00 27.51 293 LYS A CA 1
ATOM 2328 C C . LYS A 1 293 ? 12.446 65.216 -2.834 1.00 26.36 293 LYS A C 1
ATOM 2329 O O . LYS A 1 293 ? 11.945 65.130 -1.715 1.00 25.92 293 LYS A O 1
ATOM 2335 N N . ASN A 1 294 ? 13.714 65.556 -3.033 1.00 25.81 294 ASN A N 1
ATOM 2336 C CA . ASN A 1 294 ? 14.618 65.832 -1.925 1.00 26.44 294 ASN A CA 1
ATOM 2337 C C . ASN A 1 294 ? 14.630 64.668 -0.928 1.00 26.03 294 ASN A C 1
ATOM 2338 O O . ASN A 1 294 ? 14.729 64.887 0.277 1.00 25.14 294 ASN A O 1
ATOM 2343 N N . ILE A 1 295 ? 14.512 63.438 -1.424 1.00 24.28 295 ILE A N 1
ATOM 2344 C CA . ILE A 1 295 ? 14.535 62.273 -0.539 1.00 23.35 295 ILE A CA 1
ATOM 2345 C C . ILE A 1 295 ? 15.848 61.513 -0.672 1.00 23.16 295 ILE A C 1
ATOM 2346 O O . ILE A 1 295 ? 16.526 61.587 -1.698 1.00 20.66 295 ILE A O 1
ATOM 2351 N N . TYR A 1 296 ? 16.201 60.782 0.379 1.00 21.54 296 TYR A N 1
ATOM 2352 C CA . TYR A 1 296 ? 17.437 60.019 0.402 1.00 22.04 296 TYR A CA 1
ATOM 2353 C C . TYR A 1 296 ? 17.169 58.592 0.858 1.00 20.55 296 TYR A C 1
ATOM 2354 O O . TYR A 1 296 ? 16.074 58.274 1.323 1.00 20.31 296 TYR A O 1
ATOM 2363 N N . PRO A 1 297 ? 18.167 57.710 0.717 1.00 19.87 297 PRO A N 1
ATOM 2364 C CA . PRO A 1 297 ? 17.969 56.326 1.146 1.00 19.79 297 PRO A CA 1
ATOM 2365 C C . PRO A 1 297 ? 17.800 56.264 2.661 1.00 20.06 297 PRO A C 1
ATOM 2366 O O . PRO A 1 297 ? 18.401 57.061 3.384 1.00 20.42 297 PRO A O 1
ATOM 2370 N N . ASN A 1 298 ? 16.953 55.356 3.138 1.00 19.08 298 ASN A N 1
ATOM 2371 C CA . ASN A 1 298 ? 16.819 55.168 4.573 1.00 17.46 298 ASN A CA 1
ATOM 2372 C C . ASN A 1 298 ? 17.428 53.781 4.798 1.00 17.49 298 ASN A C 1
ATOM 2373 O O . ASN A 1 298 ? 17.728 53.068 3.831 1.00 17.46 298 ASN A O 1
ATOM 2378 N N . VAL A 1 299 ? 17.625 53.403 6.054 1.00 17.49 299 VAL A N 1
ATOM 2379 C CA . VAL A 1 299 ? 18.254 52.127 6.379 1.00 17.37 299 VAL A CA 1
ATOM 2380 C C . VAL A 1 299 ? 17.672 50.887 5.697 1.00 19.17 299 VAL A C 1
ATOM 2381 O O . VAL A 1 299 ? 18.405 49.934 5.424 1.00 20.15 299 VAL A O 1
ATOM 2385 N N . ASP A 1 300 ? 16.372 50.894 5.410 1.00 17.79 300 ASP A N 1
ATOM 2386 C CA . ASP A 1 300 ? 15.723 49.736 4.786 1.00 18.92 300 ASP A CA 1
ATOM 2387 C C . ASP A 1 300 ? 16.274 49.359 3.407 1.00 19.13 300 ASP A C 1
ATOM 2388 O O . ASP A 1 300 ? 16.203 48.196 3.003 1.00 19.10 300 ASP A O 1
ATOM 2393 N N . LEU A 1 301 ? 16.801 50.340 2.680 1.00 17.85 301 LEU A N 1
ATOM 2394 C CA . LEU A 1 301 ? 17.331 50.080 1.344 1.00 18.63 301 LEU A CA 1
ATOM 2395 C C . LEU A 1 301 ? 18.522 49.128 1.370 1.00 19.01 301 LEU A C 1
ATOM 2396 O O . LEU A 1 301 ? 18.577 48.171 0.600 1.00 21.47 301 LEU A O 1
ATOM 2401 N N . TYR A 1 302 ? 19.472 49.384 2.262 1.00 18.41 302 TYR A N 1
ATOM 2402 C CA . TYR A 1 302 ? 20.663 48.555 2.337 1.00 18.09 302 TYR A CA 1
ATOM 2403 C C . TYR A 1 302 ? 20.642 47.433 3.361 1.00 18.42 302 TYR A C 1
ATOM 2404 O O . TYR A 1 302 ? 21.349 46.439 3.197 1.00 18.87 302 TYR A O 1
ATOM 2413 N N . SER A 1 303 ? 19.853 47.575 4.420 1.00 18.68 303 SER A N 1
ATOM 2414 C CA . SER A 1 303 ? 19.782 46.504 5.406 1.00 19.03 303 SER A CA 1
ATOM 2415 C C . SER A 1 303 ? 19.190 45.276 4.714 1.00 17.65 303 SER A C 1
ATOM 2416 O O . SER A 1 303 ? 19.653 44.152 4.923 1.00 18.52 303 SER A O 1
ATOM 2419 N N . SER A 1 304 ? 18.175 45.500 3.883 1.00 17.78 304 SER A N 1
ATOM 2420 C CA . SER A 1 304 ? 17.529 44.404 3.164 1.00 17.68 304 SER A CA 1
ATOM 2421 C C . SER A 1 304 ? 18.514 43.702 2.231 1.00 18.51 304 SER A C 1
ATOM 2422 O O . SER A 1 304 ? 18.535 42.473 2.156 1.00 18.55 304 SER A O 1
ATOM 2425 N N . VAL A 1 305 ? 19.333 44.477 1.524 1.00 16.87 305 VAL A N 1
ATOM 2426 C CA . VAL A 1 305 ? 20.310 43.882 0.613 1.00 17.16 305 VAL A CA 1
ATOM 2427 C C . VAL A 1 305 ? 21.339 43.066 1.400 1.00 17.43 305 VAL A C 1
ATOM 2428 O O . VAL A 1 305 ? 21.713 41.964 0.992 1.00 18.53 305 VAL A O 1
ATOM 2432 N N . LEU A 1 306 ? 21.785 43.592 2.537 1.00 17.34 306 LEU A N 1
ATOM 2433 C CA . LEU A 1 306 ? 22.750 42.866 3.355 1.00 17.08 306 LEU A CA 1
ATOM 2434 C C . LEU A 1 306 ? 22.156 41.547 3.850 1.00 17.74 306 LEU A C 1
ATOM 2435 O O . LEU A 1 306 ? 22.792 40.496 3.742 1.00 17.14 306 LEU A O 1
ATOM 2440 N N . PHE A 1 307 ? 20.940 41.598 4.392 1.00 17.95 307 PHE A N 1
ATOM 2441 C CA . PHE A 1 307 ? 20.298 40.389 4.899 1.00 18.16 307 PHE A CA 1
ATOM 2442 C C . PHE A 1 307 ? 20.164 39.340 3.801 1.00 19.56 307 PHE A C 1
ATOM 2443 O O . PHE A 1 307 ? 20.343 38.142 4.042 1.00 19.08 307 PHE A O 1
ATOM 2451 N N . GLU A 1 308 ? 19.839 39.791 2.596 1.00 18.12 308 GLU A N 1
ATOM 2452 C CA . GLU A 1 308 ? 19.707 38.879 1.466 1.00 18.50 308 GLU A CA 1
ATOM 2453 C C . GLU A 1 308 ? 21.057 38.224 1.182 1.00 19.17 308 GLU A C 1
ATOM 2454 O O . GLU A 1 308 ? 21.152 37.001 1.066 1.00 18.70 308 GLU A O 1
ATOM 2460 N N . GLU A 1 309 ? 22.102 39.042 1.071 1.00 19.05 309 GLU A N 1
ATOM 2461 C CA . GLU A 1 309 ? 23.435 38.518 0.770 1.00 19.45 309 GLU A CA 1
ATOM 2462 C C . GLU A 1 309 ? 23.967 37.616 1.888 1.00 21.49 309 GLU A C 1
ATOM 2463 O O . GLU A 1 309 ? 24.822 36.765 1.667 1.00 18.97 309 GLU A O 1
ATOM 2469 N N . LEU A 1 310 ? 23.469 37.836 3.129 1.00 20.15 310 LEU A N 1
ATOM 2470 C CA . LEU A 1 310 ? 23.927 36.999 4.249 1.00 21.84 310 LEU A CA 1
ATOM 2471 C C . LEU A 1 310 ? 23.187 35.658 4.291 1.00 22.38 310 LEU A C 1
ATOM 2472 O O . LEU A 1 310 ? 23.448 34.804 5.132 1.00 24.18 310 LEU A O 1
ATOM 2477 N N . GLY A 1 311 ? 22.173 35.513 3.408 1.00 22.01 311 GLY A N 1
ATOM 2478 C CA . GLY A 1 311 ? 21.496 34.209 3.284 1.00 21.41 311 GLY A CA 1
ATOM 2479 C C . GLY A 1 311 ? 20.176 34.078 4.103 1.00 22.45 311 GLY A C 1
ATOM 2480 O O . GLY A 1 311 ? 19.686 32.967 4.259 1.00 22.44 311 GLY A O 1
ATOM 2481 N N . PHE A 1 312 ? 19.602 35.170 4.602 1.00 20.71 312 PHE A N 1
ATOM 2482 C CA . PHE A 1 312 ? 18.354 35.081 5.356 1.00 21.33 312 PHE A CA 1
ATOM 2483 C C . PHE A 1 312 ? 17.124 35.180 4.457 1.00 22.20 312 PHE A C 1
ATOM 2484 O O . PHE A 1 312 ? 17.147 35.869 3.438 1.00 21.62 312 PHE A O 1
ATOM 2492 N N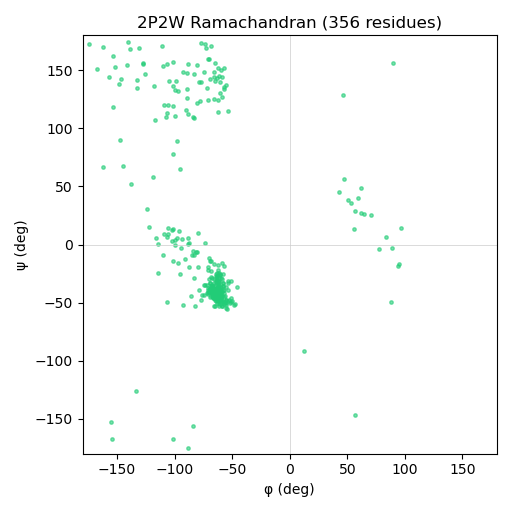 . PRO A 1 313 ? 16.033 34.483 4.826 1.00 22.50 313 PRO A N 1
ATOM 2493 C CA . PRO A 1 313 ? 14.786 34.501 4.052 1.00 22.74 313 PRO A CA 1
ATOM 2494 C C . PRO A 1 313 ? 14.194 35.910 4.089 1.00 21.56 313 PRO A C 1
ATOM 2495 O O . PRO A 1 313 ? 14.222 36.568 5.127 1.00 19.50 313 PRO A O 1
ATOM 2499 N N . ARG A 1 314 ? 13.648 36.361 2.967 1.00 20.61 314 ARG A N 1
ATOM 2500 C CA . ARG A 1 314 ? 13.068 37.698 2.876 1.00 20.91 314 ARG A CA 1
ATOM 2501 C C . ARG A 1 314 ? 11.949 37.951 3.898 1.00 21.24 314 ARG A C 1
ATOM 2502 O O . ARG A 1 314 ? 11.769 39.055 4.397 1.00 20.60 314 ARG A O 1
ATOM 2510 N N . ASN A 1 315 ? 11.153 36.903 4.187 1.00 20.87 315 ASN A N 1
ATOM 2511 C CA . ASN A 1 315 ? 10.052 37.116 5.124 1.00 21.53 315 ASN A CA 1
ATOM 2512 C C . ASN A 1 315 ? 10.508 37.098 6.591 1.00 20.40 315 ASN A C 1
ATOM 2513 O O . ASN A 1 315 ? 9.711 37.058 7.524 1.00 20.49 315 ASN A O 1
ATOM 2518 N N . MET A 1 316 ? 11.853 37.109 6.777 1.00 19.85 316 MET A N 1
ATOM 2519 C CA . MET A 1 316 ? 12.415 37.255 8.119 1.00 19.20 316 MET A CA 1
ATOM 2520 C C . MET A 1 316 ? 13.107 38.621 8.316 1.00 18.83 316 MET A C 1
ATOM 2521 O O . MET A 1 316 ? 13.530 38.978 9.413 1.00 18.21 316 MET A O 1
ATOM 2526 N N . PHE A 1 317 ? 13.254 39.375 7.195 1.00 17.78 317 PHE A N 1
ATOM 2527 C CA . PHE A 1 317 ? 13.951 40.672 7.269 1.00 18.23 317 PHE A CA 1
ATOM 2528 C C . PHE A 1 317 ? 13.365 41.596 8.373 1.00 18.50 317 PHE A C 1
ATOM 2529 O O . PHE A 1 317 ? 14.098 42.182 9.156 1.00 17.52 317 PHE A O 1
ATOM 2537 N N . THR A 1 318 ? 12.043 41.737 8.430 1.00 18.14 318 THR A N 1
ATOM 2538 C CA . THR A 1 318 ? 11.447 42.598 9.444 1.00 19.50 318 THR A CA 1
ATOM 2539 C C . THR A 1 318 ? 11.688 42.021 10.841 1.00 18.71 318 THR A C 1
ATOM 2540 O O . THR A 1 318 ? 11.858 42.765 11.807 1.00 19.83 318 THR A O 1
ATOM 2544 N N . ALA A 1 319 ? 11.712 40.695 10.946 1.00 18.35 319 ALA A N 1
ATOM 2545 C CA . ALA A 1 319 ? 11.944 40.049 12.237 1.00 18.34 319 ALA A CA 1
ATOM 2546 C C . ALA A 1 319 ? 13.392 40.269 12.679 1.00 17.69 319 ALA A C 1
ATOM 2547 O O . ALA A 1 319 ? 13.683 40.318 13.876 1.00 16.85 319 ALA A O 1
ATOM 2549 N N . LEU A 1 320 ? 14.301 40.393 11.714 1.00 16.96 320 LEU A N 1
ATOM 2550 C CA . LEU A 1 320 ? 15.709 40.637 12.033 1.00 17.24 320 LEU A CA 1
ATOM 2551 C C . LEU A 1 320 ? 15.830 42.052 12.589 1.00 17.39 320 LEU A C 1
ATOM 2552 O O . LEU A 1 320 ? 16.616 42.314 13.501 1.00 18.28 320 LEU A O 1
ATOM 2557 N N . PHE A 1 321 ? 15.046 42.960 12.017 1.00 16.87 321 PHE A N 1
ATOM 2558 C CA . PHE A 1 321 ? 15.007 44.349 12.455 1.00 15.91 321 PHE A CA 1
ATOM 2559 C C . PHE A 1 321 ? 14.525 44.327 13.912 1.00 16.29 321 PHE A C 1
ATOM 2560 O O . PHE A 1 321 ? 15.128 44.950 14.791 1.00 16.04 321 PHE A O 1
ATOM 2568 N N . ALA A 1 322 ? 13.448 43.583 14.162 1.00 15.80 322 ALA A N 1
ATOM 2569 C CA . ALA A 1 322 ? 12.867 43.480 15.501 1.00 16.76 322 ALA A CA 1
ATOM 2570 C C . ALA A 1 322 ? 13.818 42.866 16.532 1.00 16.94 322 ALA A C 1
ATOM 2571 O O . ALA A 1 322 ? 13.830 43.266 17.697 1.00 16.90 322 ALA A O 1
ATOM 2573 N N . THR A 1 323 ? 14.602 41.886 16.098 1.00 17.66 323 THR A N 1
ATOM 2574 C CA . THR A 1 323 ? 15.554 41.211 16.973 1.00 18.33 323 THR A CA 1
ATOM 2575 C C . THR A 1 323 ? 16.456 42.243 17.636 1.00 18.69 323 THR A C 1
ATOM 2576 O O . THR A 1 323 ? 16.889 42.073 18.779 1.00 17.53 323 THR A O 1
ATOM 2580 N N . ALA A 1 324 ? 16.730 43.320 16.910 1.00 17.74 324 ALA A N 1
ATOM 2581 C CA . ALA A 1 324 ? 17.558 44.390 17.439 1.00 18.21 324 ALA A CA 1
ATOM 2582 C C . ALA A 1 324 ? 16.705 45.472 18.100 1.00 18.32 324 ALA A C 1
ATOM 2583 O O . ALA A 1 324 ? 16.941 45.841 19.249 1.00 19.55 324 ALA A O 1
ATOM 2585 N N . ARG A 1 325 ? 15.705 45.963 17.373 1.00 18.55 325 ARG A N 1
ATOM 2586 C CA . ARG A 1 325 ? 14.878 47.076 17.871 1.00 19.12 325 ARG A CA 1
ATOM 2587 C C . ARG A 1 325 ? 14.096 46.742 19.162 1.00 19.14 325 ARG A C 1
ATOM 2588 O O . ARG A 1 325 ? 13.652 47.617 19.894 1.00 18.71 325 ARG A O 1
ATOM 2596 N N . VAL A 1 326 ? 13.937 45.463 19.500 1.00 18.69 326 VAL A N 1
ATOM 2597 C CA . VAL A 1 326 ? 13.240 45.112 20.733 1.00 18.59 326 VAL A CA 1
ATOM 2598 C C . VAL A 1 326 ? 13.967 45.756 21.918 1.00 19.05 326 VAL A C 1
ATOM 2599 O O . VAL A 1 326 ? 13.345 46.094 22.929 1.00 18.65 326 VAL A O 1
ATOM 2603 N N . VAL A 1 327 ? 15.283 45.937 21.782 1.00 18.11 327 VAL A N 1
ATOM 2604 C CA . VAL A 1 327 ? 16.086 46.575 22.825 1.00 18.11 327 VAL A CA 1
ATOM 2605 C C . VAL A 1 327 ? 15.617 48.024 22.999 1.00 17.73 327 VAL A C 1
ATOM 2606 O O . VAL A 1 327 ? 15.385 48.489 24.119 1.00 17.47 327 VAL A O 1
ATOM 2610 N N . GLY A 1 328 ? 15.480 48.734 21.883 1.00 17.12 328 GLY A N 1
ATOM 2611 C CA . GLY A 1 328 ? 15.033 50.113 21.940 1.00 17.61 328 GLY A CA 1
ATOM 2612 C C . GLY A 1 328 ? 13.595 50.229 22.418 1.00 18.06 328 GLY A C 1
ATOM 2613 O O . GLY A 1 328 ? 13.269 51.108 23.221 1.00 17.74 328 GLY A O 1
ATOM 2614 N N . TRP A 1 329 ? 12.729 49.353 21.916 1.00 17.12 329 TRP A N 1
ATOM 2615 C CA . TRP A 1 329 ? 11.322 49.366 22.310 1.00 16.97 329 TRP A CA 1
ATOM 2616 C C . TRP A 1 329 ? 11.191 49.256 23.830 1.00 17.31 329 TRP A C 1
ATOM 2617 O O . TRP A 1 329 ? 10.522 50.070 24.462 1.00 16.95 329 TRP A O 1
ATOM 2628 N N . THR A 1 330 ? 11.839 48.242 24.404 1.00 17.04 330 THR A N 1
ATOM 2629 C CA . THR A 1 330 ? 11.773 48.014 25.844 1.00 17.95 330 THR A CA 1
ATOM 2630 C C . THR A 1 330 ? 12.418 49.136 26.658 1.00 19.22 330 THR A C 1
ATOM 2631 O O . THR A 1 330 ? 11.911 49.501 27.719 1.00 18.39 330 THR A O 1
ATOM 2635 N N . ALA A 1 331 ? 13.524 49.688 26.163 1.00 19.07 331 ALA A N 1
ATOM 2636 C CA . ALA A 1 331 ? 14.200 50.782 26.861 1.00 18.73 331 ALA A CA 1
ATOM 2637 C C . ALA A 1 331 ? 13.219 51.952 27.000 1.00 19.80 331 ALA A C 1
ATOM 2638 O O . ALA A 1 331 ? 13.092 52.553 28.069 1.00 20.26 331 ALA A O 1
ATOM 2640 N N . HIS A 1 332 ? 12.519 52.262 25.912 1.00 17.95 332 HIS A N 1
ATOM 2641 C CA . HIS A 1 332 ? 11.541 53.342 25.916 1.00 19.41 332 HIS A CA 1
ATOM 2642 C C . HIS A 1 332 ? 10.361 53.060 26.839 1.00 18.73 332 HIS A C 1
ATOM 2643 O O . HIS A 1 332 ? 9.950 53.930 27.605 1.00 20.64 332 HIS A O 1
ATOM 2650 N N . VAL A 1 333 ? 9.809 51.854 26.769 1.00 18.36 333 VAL A N 1
ATOM 2651 C CA . VAL A 1 333 ? 8.683 51.499 27.634 1.00 17.88 333 VAL A CA 1
ATOM 2652 C C . VAL A 1 333 ? 9.077 51.724 29.098 1.00 19.06 333 VAL A C 1
ATOM 2653 O O . VAL A 1 333 ? 8.358 52.383 29.849 1.00 18.97 333 VAL A O 1
ATOM 2657 N N . ILE A 1 334 ? 10.231 51.184 29.483 1.00 19.47 334 ILE A N 1
ATOM 2658 C CA . ILE A 1 334 ? 10.739 51.314 30.847 1.00 19.15 334 ILE A CA 1
ATOM 2659 C C . ILE A 1 334 ? 10.868 52.776 31.269 1.00 20.14 334 ILE A C 1
ATOM 2660 O O . ILE A 1 334 ? 10.410 53.165 32.342 1.00 19.62 334 ILE A O 1
ATOM 2665 N N . GLU A 1 335 ? 11.508 53.578 30.426 1.00 19.62 335 GLU A N 1
ATOM 2666 C CA . GLU A 1 335 ? 11.699 54.995 30.709 1.00 19.24 335 GLU A CA 1
ATOM 2667 C C . GLU A 1 335 ? 10.359 55.712 30.833 1.00 20.22 335 GLU A C 1
ATOM 2668 O O . GLU A 1 335 ? 10.106 56.413 31.814 1.00 19.40 335 GLU A O 1
ATOM 2674 N N . TYR A 1 336 ? 9.496 55.524 29.839 1.00 18.95 336 TYR A N 1
ATOM 2675 C CA . TYR A 1 336 ? 8.189 56.177 29.836 1.00 19.26 336 TYR A CA 1
ATOM 2676 C C . TYR A 1 336 ? 7.311 55.886 31.055 1.00 19.68 336 TYR A C 1
ATOM 2677 O O . TYR A 1 336 ? 6.776 56.811 31.677 1.00 19.99 336 TYR A O 1
ATOM 2686 N N . VAL A 1 337 ? 7.141 54.610 31.387 1.00 19.83 337 VAL A N 1
ATOM 2687 C CA . VAL A 1 337 ? 6.253 54.286 32.506 1.00 20.47 337 VAL A CA 1
ATOM 2688 C C . VAL A 1 337 ? 6.811 54.685 33.890 1.00 22.41 337 VAL A C 1
ATOM 2689 O O . VAL A 1 337 ? 6.119 54.642 34.894 1.00 21.03 337 VAL A O 1
ATOM 2693 N N . SER A 1 338 ? 8.112 55.038 33.938 1.00 22.13 338 SER A N 1
ATOM 2694 C CA . SER A 1 338 ? 8.670 55.477 35.222 1.00 23.80 338 SER A CA 1
ATOM 2695 C C . SER A 1 338 ? 7.980 56.755 35.727 1.00 24.45 338 SER A C 1
ATOM 2696 O O . SER A 1 338 ? 8.021 57.125 36.894 1.00 25.67 338 SER A O 1
ATOM 2699 N N . ASP A 1 339 ? 7.382 57.455 34.759 1.00 25.13 339 ASP A N 1
ATOM 2700 C CA . ASP A 1 339 ? 6.504 58.575 35.012 1.00 25.11 339 ASP A CA 1
ATOM 2701 C C . ASP A 1 339 ? 5.375 58.577 33.963 1.00 24.13 339 ASP A C 1
ATOM 2702 O O . ASP A 1 339 ? 5.285 59.446 33.106 1.00 21.91 339 ASP A O 1
ATOM 2707 N N . ASN A 1 340 ? 4.542 57.551 34.072 1.00 22.54 340 ASN A N 1
ATOM 2708 C CA . ASN A 1 340 ? 3.458 57.295 33.143 1.00 22.42 340 ASN A CA 1
ATOM 2709 C C . ASN A 1 340 ? 2.372 58.338 32.954 1.00 22.44 340 ASN A C 1
ATOM 2710 O O . ASN A 1 340 ? 2.023 59.090 33.863 1.00 21.59 340 ASN A O 1
ATOM 2715 N N . LYS A 1 341 ? 1.829 58.336 31.742 1.00 21.93 341 LYS A N 1
ATOM 2716 C CA . LYS A 1 341 ? 0.749 59.217 31.349 1.00 21.56 341 LYS A CA 1
ATOM 2717 C C . LYS A 1 341 ? -0.010 58.503 30.237 1.00 21.76 341 LYS A C 1
ATOM 2718 O O . LYS A 1 341 ? 0.555 58.192 29.190 1.00 20.34 341 LYS A O 1
ATOM 2724 N N . LEU A 1 342 ? -1.286 58.223 30.476 1.00 18.84 342 LEU A N 1
ATOM 2725 C CA . LEU A 1 342 ? -2.109 57.560 29.478 1.00 19.15 342 LEU A CA 1
ATOM 2726 C C . LEU A 1 342 ? -2.088 58.394 28.199 1.00 18.98 342 LEU A C 1
ATOM 2727 O O . LEU A 1 342 ? -2.191 59.616 28.257 1.00 19.83 342 LEU A O 1
ATOM 2732 N N . ILE A 1 343 ? -1.933 57.737 27.051 1.00 18.35 343 ILE A N 1
ATOM 2733 C CA . ILE A 1 343 ? -1.940 58.436 25.769 1.00 17.18 343 ILE A CA 1
ATOM 2734 C C . ILE A 1 343 ? -3.344 58.243 25.208 1.00 18.76 343 ILE A C 1
ATOM 2735 O O . ILE A 1 343 ? -3.739 57.131 24.827 1.00 17.70 343 ILE A O 1
ATOM 2740 N N . ARG A 1 344 ? -4.097 59.337 25.167 1.00 17.56 344 ARG A N 1
ATOM 2741 C CA . ARG A 1 344 ? -5.484 59.289 24.723 1.00 18.22 344 ARG A CA 1
ATOM 2742 C C . ARG A 1 344 ? -5.849 60.592 24.018 1.00 18.33 344 ARG A C 1
ATOM 2743 O O . ARG A 1 344 ? -6.314 61.545 24.652 1.00 18.51 344 ARG A O 1
ATOM 2751 N N . PRO A 1 345 ? -5.642 60.650 22.694 1.00 18.62 345 PRO A N 1
ATOM 2752 C CA . PRO A 1 345 ? -5.957 61.851 21.919 1.00 17.84 345 PRO A CA 1
ATOM 2753 C C . PRO A 1 345 ? -7.433 61.855 21.535 1.00 20.09 345 PRO A C 1
ATOM 2754 O O . PRO A 1 345 ? -8.258 61.227 22.194 1.00 19.10 345 PRO A O 1
ATOM 2758 N N . THR A 1 346 ? -7.762 62.569 20.466 1.00 20.19 346 THR A N 1
ATOM 2759 C CA . THR A 1 346 ? -9.136 62.625 20.004 1.00 22.38 346 THR A CA 1
ATOM 2760 C C . THR A 1 346 ? -9.152 62.923 18.511 1.00 23.10 346 THR A C 1
ATOM 2761 O O . THR A 1 346 ? -8.120 62.843 17.846 1.00 22.29 346 THR A O 1
ATOM 2765 N N . SER A 1 347 ? -10.323 63.256 17.984 1.00 23.99 347 SER A N 1
ATOM 2766 C CA . SER A 1 347 ? -10.447 63.551 16.567 1.00 25.07 347 SER A CA 1
ATOM 2767 C C . SER A 1 347 ? -11.392 64.718 16.363 1.00 25.87 347 SER A C 1
ATOM 2768 O O . SER A 1 347 ? -11.993 65.213 17.309 1.00 24.93 347 SER A O 1
ATOM 2771 N N . GLU A 1 348 ? -11.504 65.159 15.116 1.00 25.47 348 GLU A N 1
ATOM 2772 C CA . GLU A 1 348 ? -12.415 66.234 14.765 1.00 27.48 348 GLU A CA 1
ATOM 2773 C C . GLU A 1 348 ? -13.599 65.492 14.158 1.00 26.93 348 GLU A C 1
ATOM 2774 O O . GLU A 1 348 ? -13.441 64.777 13.168 1.00 25.07 348 GLU A O 1
ATOM 2780 N N . TYR A 1 349 ? -14.777 65.628 14.760 1.00 26.43 349 TYR A N 1
ATOM 2781 C CA . TYR A 1 349 ? -15.949 64.935 14.242 1.00 26.16 349 TYR A CA 1
ATOM 2782 C C . TYR A 1 349 ? -16.523 65.637 13.024 1.00 27.72 349 TYR A C 1
ATOM 2783 O O . TYR A 1 349 ? -16.875 66.815 13.088 1.00 27.70 349 TYR A O 1
ATOM 2792 N N . VAL A 1 350 ? -16.623 64.900 11.921 1.00 27.12 350 VAL A N 1
ATOM 2793 C CA . VAL A 1 350 ? -17.161 65.433 10.677 1.00 27.85 350 VAL A CA 1
ATOM 2794 C C . VAL A 1 350 ? -18.368 64.628 10.194 1.00 28.99 350 VAL A C 1
ATOM 2795 O O . VAL A 1 350 ? -18.792 64.758 9.043 1.00 28.76 350 VAL A O 1
ATOM 2799 N N . GLY A 1 351 ? -18.923 63.803 11.079 1.00 28.29 351 GLY A N 1
ATOM 2800 C CA . GLY A 1 351 ? -20.066 62.983 10.717 1.00 28.88 351 GLY A CA 1
ATOM 2801 C C . GLY A 1 351 ? -21.412 63.659 10.922 1.00 29.55 351 GLY A C 1
ATOM 2802 O O . GLY A 1 351 ? -21.472 64.836 11.288 1.00 28.61 351 GLY A O 1
ATOM 2803 N N . PRO A 1 352 ? -22.520 62.930 10.702 1.00 30.15 352 PRO A N 1
ATOM 2804 C CA . PRO A 1 352 ? -23.874 63.466 10.862 1.00 30.61 352 PRO A CA 1
ATOM 2805 C C . PRO A 1 352 ? -24.242 63.718 12.318 1.00 31.23 352 PRO A C 1
ATOM 2806 O O . PRO A 1 352 ? -23.632 63.162 13.230 1.00 29.17 352 PRO A O 1
ATOM 2810 N N . MET A 1 353 ? -25.245 64.562 12.524 1.00 32.57 353 MET A N 1
ATOM 2811 C CA . MET A 1 353 ? -25.710 64.902 13.863 1.00 34.54 353 MET A CA 1
ATOM 2812 C C . MET A 1 353 ? -27.214 64.689 13.965 1.00 34.47 353 MET A C 1
ATOM 2813 O O . MET A 1 353 ? -27.927 64.720 12.960 1.00 34.63 353 MET A O 1
ATOM 2818 N N . ASP A 1 354 ? -27.685 64.468 15.187 1.00 35.02 354 ASP A N 1
ATOM 2819 C CA . ASP A 1 354 ? -29.105 64.278 15.457 1.00 35.69 354 ASP A CA 1
ATOM 2820 C C . ASP A 1 354 ? -29.791 63.298 14.512 1.00 34.65 354 ASP A C 1
ATOM 2821 O O . ASP A 1 354 ? -30.773 63.643 13.854 1.00 34.26 354 ASP A O 1
ATOM 2826 N N . VAL A 1 355 ? -29.270 62.078 14.446 1.00 32.77 355 VAL A N 1
ATOM 2827 C CA . VAL A 1 355 ? -29.850 61.054 13.590 1.00 32.78 355 VAL A CA 1
ATOM 2828 C C . VAL A 1 355 ? -30.772 60.190 14.447 1.00 34.12 355 VAL A C 1
ATOM 2829 O O . VAL A 1 355 ? -30.402 59.763 15.542 1.00 33.22 355 VAL A O 1
ATOM 2833 N N . GLU A 1 356 ? -31.978 59.948 13.951 1.00 35.15 356 GLU A N 1
ATOM 2834 C CA . GLU A 1 356 ? -32.945 59.151 14.689 1.00 37.43 356 GLU A CA 1
ATOM 2835 C C . GLU A 1 356 ? -32.873 57.680 14.316 1.00 36.07 356 GLU A C 1
ATOM 2836 O O . GLU A 1 356 ? -32.535 57.329 13.184 1.00 36.01 356 GLU A O 1
ATOM 2842 N N . TYR A 1 357 ? -33.178 56.822 15.283 1.00 35.00 357 TYR A N 1
ATOM 2843 C CA . TYR A 1 357 ? -33.190 55.390 15.040 1.00 32.69 357 TYR A CA 1
ATOM 2844 C C . TYR A 1 357 ? -34.547 55.074 14.425 1.00 33.18 357 TYR A C 1
ATOM 2845 O O . TYR A 1 357 ? -35.574 55.148 15.094 1.00 32.97 357 TYR A O 1
ATOM 2854 N N . ILE A 1 358 ? -34.548 54.747 13.139 1.00 34.09 358 ILE A N 1
ATOM 2855 C CA . ILE A 1 358 ? -35.785 54.428 12.440 1.00 34.74 358 ILE A CA 1
ATOM 2856 C C . ILE A 1 358 ? -36.088 52.936 12.541 1.00 34.07 358 ILE A C 1
ATOM 2857 O O . ILE A 1 358 ? -35.239 52.105 12.220 1.00 32.78 358 ILE A O 1
ATOM 2862 N N . PRO A 1 359 ? -37.296 52.574 13.012 1.00 33.55 359 PRO A N 1
ATOM 2863 C CA . PRO A 1 359 ? -37.622 51.148 13.113 1.00 33.13 359 PRO A CA 1
ATOM 2864 C C . PRO A 1 359 ? -37.428 50.518 11.738 1.00 32.89 359 PRO A C 1
ATOM 2865 O O . PRO A 1 359 ? -37.813 51.094 10.722 1.00 32.16 359 PRO A O 1
ATOM 2869 N N . ILE A 1 360 ? -36.821 49.338 11.716 1.00 33.10 360 ILE A N 1
ATOM 2870 C CA . ILE A 1 360 ? -36.505 48.654 10.470 1.00 33.24 360 ILE A CA 1
ATOM 2871 C C . ILE A 1 360 ? -37.608 48.599 9.409 1.00 34.17 360 ILE A C 1
ATOM 2872 O O . ILE A 1 360 ? -37.319 48.709 8.218 1.00 33.51 360 ILE A O 1
ATOM 2877 N N . GLU A 1 361 ? -38.863 48.451 9.823 1.00 36.77 361 GLU A N 1
ATOM 2878 C CA . GLU A 1 361 ? -39.961 48.388 8.858 1.00 39.53 361 GLU A CA 1
ATOM 2879 C C . GLU A 1 361 ? -40.242 49.697 8.118 1.00 40.70 361 GLU A C 1
ATOM 2880 O O . GLU A 1 361 ? -40.943 49.696 7.105 1.00 40.52 361 GLU A O 1
ATOM 2886 N N . ARG A 1 362 ? -39.694 50.807 8.608 1.00 41.26 362 ARG A N 1
ATOM 2887 C CA . ARG A 1 362 ? -39.915 52.104 7.972 1.00 42.73 362 ARG A CA 1
ATOM 2888 C C . ARG A 1 362 ? -38.697 52.622 7.219 1.00 42.85 362 ARG A C 1
ATOM 2889 O O . ARG A 1 362 ? -38.701 53.756 6.745 1.00 43.60 362 ARG A O 1
ATOM 2897 N N . ARG A 1 363 ? -37.658 51.805 7.106 1.00 42.45 363 ARG A N 1
ATOM 2898 C CA . ARG A 1 363 ? -36.439 52.233 6.430 1.00 42.11 363 ARG A CA 1
ATOM 2899 C C . ARG A 1 363 ? -36.514 52.232 4.908 1.00 44.36 363 ARG A C 1
ATOM 2900 O O . ARG A 1 363 ? -37.093 51.333 4.298 1.00 44.71 363 ARG A O 1
ATOM 2908 N N . ASP A 1 364 ? -35.920 53.261 4.306 1.00 46.36 364 ASP A N 1
ATOM 2909 C CA . ASP A 1 364 ? -35.899 53.423 2.853 1.00 49.18 364 ASP A CA 1
ATOM 2910 C C . ASP A 1 364 ? -35.351 52.175 2.162 1.00 50.02 364 ASP A C 1
ATOM 2911 O O . ASP A 1 364 ? -34.174 51.831 2.323 1.00 49.88 364 ASP A O 1
ATOM 2916 N N . GLU A 1 365 ? -36.198 51.508 1.383 1.00 51.10 365 GLU A N 1
ATOM 2917 C CA . GLU A 1 365 ? -35.799 50.300 0.667 1.00 51.47 365 GLU A CA 1
ATOM 2918 C C . GLU A 1 365 ? -34.964 50.666 -0.554 1.00 51.85 365 GLU A C 1
ATOM 2919 O O . GLU A 1 365 ? -34.988 51.853 -0.952 1.00 54.18 365 GLU A O 1
#

CATH classification: 1.10.580.10 (+1 more: 1.10.230.10)

InterPro domains:
  IPR002020 Citrate synthase [PF00285] (5-346)
  IPR002020 Citrate synthase [PR00143] (118-131)
  IPR002020 Citrate synthase [PR00143] (187-215)
  IPR002020 Citrate synthase [PR00143] (240-260)
  IPR002020 Citrate synthase [PR00143] (296-312)
  IPR002020 Citrate synthase [PR00143] (316-330)
  IPR002020 Citrate synthase [PTHR11739] (1-362)
  IPR011278 2-methylcitrate synthase/citrate synthase type I [TIGR01800] (4-363)
  IPR016142 Citrate synthase-like, large alpha subdomain [G3DSA:1.10.580.10] (16-337)
  IPR016143 Citrate synthase-like, small alpha subdomain [G3DSA:1.10.230.10] (213-310)
  IPR019810 Citrate synthase active site [PS00480] (247-259)
  IPR024176 Citrate synthase, bacterial-type [PIRSF001369] (2-363)
  IPR036969 Citrate synthase superfamily [SSF48256] (3-363)

Foldseek 3Di:
DDCPPCFPPDPDDDQQKDQAQAVQFIAGNRHTLLVCLPPHFLQQLLCCNQVVDGDDPVRSVVSQLLLLVLQDQDPVVVVVLLVDALDDQLLVLLLVSLPPDVVLSSVLSNSLSHLLVSVLQSQCNSVVHDFDDFDSVDGSQQRSVCRNPVDGDPLSSVLRSLLSLLQADPCDQLLVQLQLCLLVVDHNSVSLSRSSVRCCDCVHVVLLLVQQVLLVVQPALVSLVVSVVVCVVVVNDDRQKDDSRRLADNVLLVSLLVVCVVPPVPPRLSRSLVSNQVVCVVVCPVSMHGHNSSRLSVSCVVVPHDSSCSSSSSSSRRSSHSSSSSVVAVVPHDNDDDDDDDPDDPDDDDDPPVPDDD

Solvent-accessible surface area: 18176 Å² total; per-residue (Å²): 220,120,107,196,48,76,127,73,56,190,46,45,170,45,79,0,13,132,24,18,7,134,102,8,87,0,42,0,66,61,40,30,0,47,71,10,2,123,147,14,48,0,0,43,0,0,14,11,0,13,68,36,97,95,16,81,188,62,57,37,93,98,8,74,126,74,0,11,95,55,4,99,24,79,91,106,5,33,38,59,1,110,159,26,74,113,131,41,40,8,0,40,0,0,56,54,18,10,77,56,200,166,96,56,70,53,54,0,0,98,4,0,1,15,0,3,0,1,0,0,2,2,21,27,12,26,121,67,110,146,31,34,131,19,73,108,109,6,17,3,0,50,2,1,10,53,0,1,50,30,98,134,64,138,61,14,176,21,1,24,17,0,1,0,0,1,0,0,8,46,45,30,60,0,0,45,25,1,0,53,50,1,2,80,126,46,72,4,41,42,0,1,36,23,0,0,33,31,0,68,22,66,143,35,0,4,6,1,35,108,0,0,59,7,0,91,84,2,32,26,48,137,143,2,105,135,14,0,82,86,0,60,161,82,191,86,96,8,24,0,1,17,74,142,54,13,147,34,88,2,10,8,3,67,16,0,54,104,11,0,96,116,92,39,49,110,13,104,14,3,105,1,0,28,76,0,16,97,34,0,31,77,76,161,22,141,96,34,47,4,16,4,12,0,2,2,0,0,0,1,48,50,3,47,7,34,74,59,0,0,0,0,0,10,0,0,0,3,0,0,0,0,0,6,2,4,38,46,25,36,95,123,52,152,98,39,183,101,124,97,108,139,135,30,101,138,149,116,130,186,65,42,122,143,180,102,149,206

B-factor: mean 26.04, std 9.0, range [14.9, 63.59]

Organism: Thermotoga maritima (strain ATCC 43589 / DSM 3109 / JCM 10099 / NBRC 100826 / MSB8) (NCBI:txid243274)

Sequence (358 aa):
MIQKGLEGVKICESSICYLDGINGRLYYRGIPVEELAEKSTFEETAYFLWYGKLPTKSELEEFKRKMADYRELPAEALGILYHLPKNLHYIDVLKIFLSIHEDLREKAIRVASVFPTILAYYYRYSKGKELIRPRKDLSHVENFYYMMFGERNEKIRLLESAFILLMEQDINASTFAALVIASTLSDLYSCIVGALGALKGPLHGGASEKVPPMLEEIGSEDRVEEFVQKCLKEKRKIMGFGHRVYKTYDPRAVFLKRVLQEHFPDSKLFRIASKLEEYIVSNKIKNIYPNVDLYSSVLFEELGFPRNMFTALFATARVVGWTAHVIEYVSDNKLIRPTSEYVGPMDVEYIPIERRDE